Protein AF-A0A015MVX7-F1 (afdb_monomer)

Organism: Rhizophagus irregularis (strain DAOM 197198w) (NCBI:txid1432141)

Radius of gyration: 30.73 Å; Cα contacts (8 Å, |Δi|>4): 113; chains: 1; bounding box: 89×57×64 Å

Sequence (191 aa):
MIELTRIKQEKNKSVEEYTRRFRSILRIATRGQALHDMYQVNYYIQRLEFTLGYHVRRSNPTDLNDAINIARREEEAKNELIMKTMGVNIEQIRQEKNIEEILKEETNKKEENEIYKKMQKPVNEKNIDELSKALEQFRAEKIAMGEMLNEIKNQQRRNINTNTNTRNARIMRCYKCNEVGHIRPECSQLR

Secondary structure (DSSP, 8-state):
-GGGGT--PPTT--HHHHHHHHHHHHHHHTTTPPPPHHHHHHHHHHHS-HHHHHHHHHT--SSHHHHHHHHHHHHHHHHHHHHHHTT--HHHHHH---HHHHHHHHHH-----HHHHHHTS---HHHHHHHHHHHHHHHHHHHHHHHHHHHHHHHHHHHHHHHHHHHHTS--B-TTT--BS--GGG-GGG-

Mean predicted aligned error: 20.51 Å

Structure (mmCIF, N/CA/C/O backbone):
data_AF-A0A015MVX7-F1
#
_entry.id   AF-A0A015MVX7-F1
#
loop_
_atom_site.group_PDB
_atom_site.id
_atom_site.type_symbol
_atom_site.label_atom_id
_atom_site.label_alt_id
_atom_site.label_comp_id
_atom_site.label_asym_id
_atom_site.label_entity_id
_atom_site.label_seq_id
_atom_site.pdbx_PDB_ins_code
_atom_site.Cartn_x
_atom_site.Cartn_y
_atom_site.Cartn_z
_atom_site.occupancy
_atom_site.B_iso_or_equiv
_atom_site.auth_seq_id
_atom_site.auth_comp_id
_atom_site.auth_asym_id
_atom_site.auth_atom_id
_atom_site.pdbx_PDB_model_num
ATOM 1 N N . MET A 1 1 ? 16.351 9.810 -10.147 1.00 49.59 1 MET A N 1
ATOM 2 C CA . MET A 1 1 ? 16.359 8.396 -9.691 1.00 49.59 1 MET A CA 1
ATOM 3 C C . MET A 1 1 ? 16.326 8.238 -8.167 1.00 49.59 1 MET A C 1
ATOM 5 O O . MET A 1 1 ? 15.522 7.449 -7.694 1.00 49.59 1 MET A O 1
ATOM 9 N N . ILE A 1 2 ? 17.120 8.984 -7.379 1.00 52.06 2 ILE A N 1
ATOM 10 C CA . ILE A 1 2 ? 17.123 8.876 -5.898 1.00 52.06 2 ILE A CA 1
ATOM 11 C C . ILE A 1 2 ? 15.757 9.240 -5.267 1.00 52.06 2 ILE A C 1
ATOM 13 O O . ILE A 1 2 ? 15.341 8.611 -4.300 1.00 52.06 2 ILE A O 1
ATOM 17 N N . GLU A 1 3 ? 14.996 10.182 -5.829 1.00 53.94 3 GLU A N 1
ATOM 18 C CA . GLU A 1 3 ? 13.718 10.631 -5.240 1.00 53.94 3 GLU A CA 1
ATOM 19 C C . GLU A 1 3 ? 12.580 9.596 -5.269 1.00 53.94 3 GLU A C 1
ATOM 21 O O . GLU A 1 3 ? 11.769 9.556 -4.344 1.00 53.94 3 GLU A O 1
ATOM 26 N N . LEU A 1 4 ? 12.570 8.678 -6.246 1.00 58.22 4 LEU A N 1
ATOM 27 C CA . LEU A 1 4 ? 11.585 7.584 -6.331 1.00 58.22 4 LEU A CA 1
ATOM 28 C C . LEU A 1 4 ? 11.707 6.580 -5.175 1.00 58.22 4 LEU A C 1
ATOM 30 O O . LEU A 1 4 ? 10.804 5.784 -4.935 1.00 58.22 4 LEU A O 1
ATOM 34 N N . THR A 1 5 ? 12.819 6.621 -4.435 1.00 56.94 5 THR A N 1
ATOM 35 C CA . THR A 1 5 ? 13.047 5.741 -3.285 1.00 56.94 5 THR A CA 1
ATOM 36 C C . THR A 1 5 ? 12.551 6.312 -1.956 1.00 56.94 5 THR A C 1
ATOM 38 O O . THR A 1 5 ? 12.508 5.585 -0.966 1.00 56.94 5 THR A O 1
ATOM 41 N N . ARG A 1 6 ? 12.152 7.590 -1.904 1.00 64.94 6 ARG A N 1
ATOM 42 C CA . ARG A 1 6 ? 11.746 8.249 -0.650 1.00 64.94 6 ARG A CA 1
ATOM 43 C C . ARG A 1 6 ? 10.248 8.172 -0.370 1.00 64.94 6 ARG A C 1
ATOM 45 O O . ARG A 1 6 ? 9.863 8.137 0.796 1.00 64.94 6 ARG A O 1
ATOM 52 N N . ILE A 1 7 ? 9.406 8.105 -1.402 1.00 68.00 7 ILE A N 1
ATOM 53 C CA . ILE A 1 7 ? 7.960 7.946 -1.213 1.00 68.00 7 ILE A CA 1
ATOM 54 C C . ILE A 1 7 ? 7.647 6.476 -1.002 1.00 68.00 7 ILE A C 1
ATOM 56 O O . ILE A 1 7 ? 7.901 5.661 -1.879 1.00 68.00 7 ILE A O 1
ATOM 60 N N . LYS A 1 8 ? 7.049 6.165 0.143 1.00 78.75 8 LYS A N 1
ATOM 61 C CA . LYS A 1 8 ? 6.401 4.887 0.438 1.00 78.75 8 LYS A CA 1
ATOM 62 C C . LYS A 1 8 ? 4.927 5.142 0.738 1.00 78.75 8 LYS A C 1
ATOM 64 O O . LYS A 1 8 ? 4.595 6.203 1.271 1.00 78.75 8 LYS A O 1
ATOM 69 N N . GLN A 1 9 ? 4.060 4.188 0.429 1.00 76.81 9 GLN A N 1
ATOM 70 C CA . GLN A 1 9 ? 2.710 4.177 0.971 1.00 76.81 9 GLN A CA 1
ATOM 71 C C . GLN A 1 9 ? 2.826 4.034 2.494 1.00 76.81 9 GLN A C 1
ATOM 73 O O . GLN A 1 9 ? 3.410 3.081 3.013 1.00 76.81 9 GLN A O 1
ATOM 78 N N . GLU A 1 10 ? 2.350 5.042 3.218 1.00 73.31 10 GLU A N 1
ATOM 79 C CA . GLU A 1 10 ? 2.300 5.000 4.676 1.00 73.31 10 GLU A CA 1
ATOM 80 C C . GLU A 1 10 ? 1.193 4.045 5.131 1.00 73.31 10 GLU A C 1
ATOM 82 O O . GLU A 1 10 ? 0.217 3.806 4.416 1.00 73.31 10 GLU A O 1
ATOM 87 N N . LYS A 1 11 ? 1.339 3.499 6.342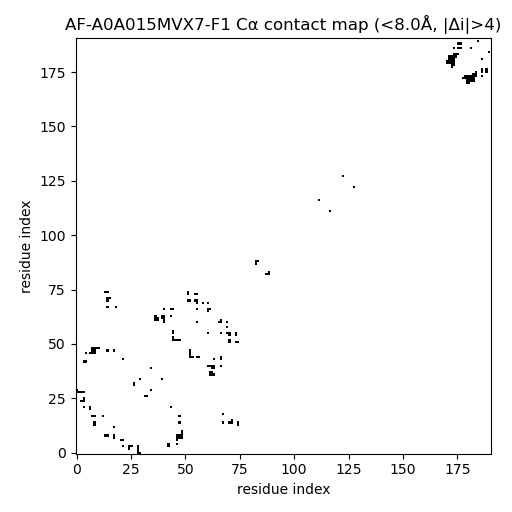 1.00 64.75 11 LYS A N 1
ATOM 88 C CA . LYS A 1 11 ? 0.331 2.619 6.937 1.00 64.75 11 LYS A CA 1
ATOM 89 C C . LYS A 1 11 ? -1.002 3.381 7.006 1.00 64.75 11 LYS A C 1
ATOM 91 O O . LYS A 1 11 ? -1.028 4.495 7.519 1.00 64.75 11 LYS A O 1
ATOM 96 N N . ASN A 1 12 ? -2.075 2.780 6.490 1.00 64.56 12 ASN A N 1
ATOM 97 C CA . ASN A 1 12 ? -3.437 3.338 6.422 1.00 64.56 12 ASN A CA 1
ATOM 98 C C . ASN A 1 12 ? -3.667 4.477 5.405 1.00 64.56 12 ASN A C 1
ATOM 100 O O . ASN A 1 12 ? -4.716 5.114 5.458 1.00 64.56 12 ASN A O 1
ATOM 104 N N . LYS A 1 13 ? -2.739 4.747 4.476 1.00 79.94 13 LYS A N 1
ATOM 105 C CA . LYS A 1 13 ? -2.998 5.667 3.352 1.00 79.94 13 LYS A CA 1
ATOM 106 C C . LYS A 1 13 ? 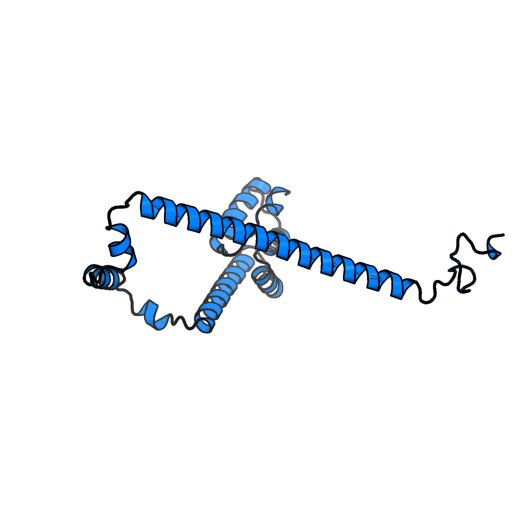-3.467 4.922 2.112 1.00 79.94 13 LYS A C 1
ATOM 108 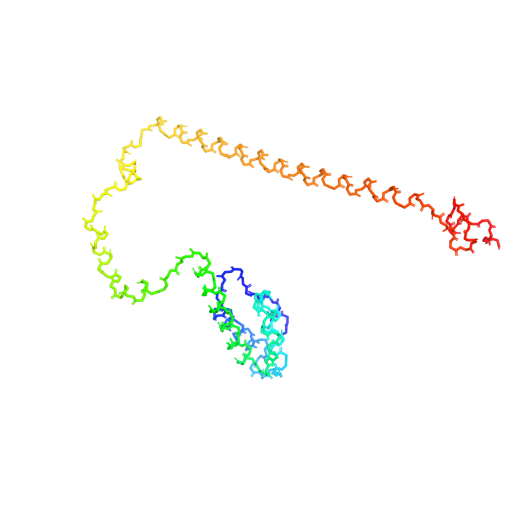O O . LYS A 1 13 ? -2.970 3.829 1.846 1.00 79.94 13 LYS A O 1
ATOM 113 N N . SER A 1 14 ? -4.379 5.532 1.352 1.00 86.50 14 SER A N 1
ATOM 114 C CA . SER A 1 14 ? -4.968 4.893 0.174 1.00 86.50 14 SER A CA 1
ATOM 115 C C . SER A 1 14 ? -3.958 4.716 -0.960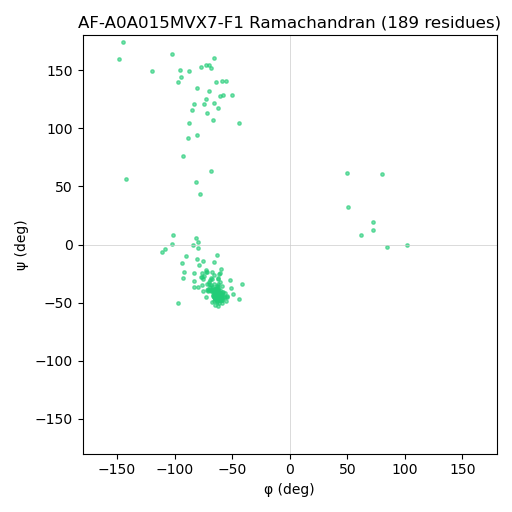 1.00 86.50 14 SER A C 1
ATOM 117 O O . SER A 1 14 ? -3.021 5.513 -1.127 1.00 86.50 14 SER A O 1
ATOM 119 N N . VAL A 1 15 ? -4.176 3.688 -1.779 1.00 88.81 15 VAL A N 1
ATOM 120 C CA . VAL A 1 15 ? -3.416 3.458 -3.014 1.00 88.81 15 VAL A CA 1
ATOM 121 C C . VAL A 1 15 ? -3.547 4.651 -3.957 1.00 88.81 15 VAL A C 1
ATOM 123 O O . VAL A 1 15 ? -2.577 5.027 -4.616 1.00 88.81 15 VAL A O 1
ATOM 126 N N . GLU A 1 16 ? -4.713 5.295 -4.002 1.00 89.12 16 GLU A N 1
ATOM 127 C CA . GLU A 1 16 ? -4.955 6.444 -4.874 1.00 89.12 16 GLU A CA 1
ATOM 128 C C . GLU A 1 16 ? -4.083 7.650 -4.501 1.00 89.12 16 GLU A C 1
ATOM 130 O O . GLU A 1 16 ? -3.432 8.252 -5.362 1.00 89.12 16 GLU A O 1
ATOM 135 N N . GLU A 1 17 ? -4.019 7.990 -3.213 1.00 87.50 17 GLU A N 1
ATOM 136 C CA . GLU A 1 17 ? -3.209 9.109 -2.743 1.00 87.50 17 GLU A CA 1
ATOM 137 C C . GLU A 1 17 ? -1.717 8.848 -2.998 1.00 87.50 17 GLU A C 1
ATOM 139 O O . GLU A 1 17 ? -0.997 9.724 -3.489 1.00 87.50 17 GLU A O 1
ATOM 144 N N . TYR A 1 18 ? -1.260 7.621 -2.732 1.00 90.44 18 TYR A N 1
ATOM 145 C CA . TYR A 1 18 ? 0.098 7.187 -3.049 1.00 90.44 18 TYR A CA 1
ATOM 146 C C . TYR A 1 18 ? 0.392 7.283 -4.557 1.00 90.44 18 TYR A C 1
ATOM 148 O O . TYR A 1 18 ? 1.411 7.856 -4.947 1.00 90.44 18 TYR A O 1
ATOM 156 N N . THR A 1 19 ? -0.524 6.813 -5.407 1.00 91.19 19 THR A N 1
ATOM 157 C CA . THR A 1 19 ? -0.394 6.839 -6.872 1.00 91.19 19 THR A CA 1
ATOM 158 C C . THR A 1 19 ? -0.224 8.258 -7.403 1.00 91.19 19 THR A C 1
ATOM 160 O O . THR A 1 19 ? 0.653 8.511 -8.235 1.00 91.19 19 THR A O 1
ATOM 163 N N . ARG A 1 20 ? -1.023 9.211 -6.905 1.00 89.94 20 ARG A N 1
ATOM 164 C CA . ARG A 1 20 ? -0.915 10.627 -7.295 1.00 89.94 20 ARG A CA 1
ATOM 165 C C . ARG A 1 20 ? 0.475 11.181 -6.986 1.00 89.94 20 ARG A C 1
ATOM 167 O O . ARG A 1 20 ? 1.099 11.804 -7.848 1.00 89.94 20 ARG A O 1
ATOM 174 N N . ARG A 1 21 ? 0.996 10.908 -5.785 1.00 88.50 21 ARG A N 1
ATOM 175 C CA . ARG A 1 21 ? 2.341 11.350 -5.387 1.00 88.50 21 ARG A CA 1
ATOM 176 C C . ARG A 1 21 ? 3.437 10.657 -6.196 1.00 88.50 21 ARG A C 1
ATOM 178 O O . ARG A 1 21 ? 4.382 11.318 -6.622 1.00 88.50 21 ARG A O 1
ATOM 185 N N . PHE A 1 22 ? 3.290 9.359 -6.458 1.00 89.81 22 PHE A N 1
ATOM 186 C CA . PHE A 1 22 ? 4.231 8.590 -7.270 1.00 89.81 22 PHE A CA 1
ATOM 187 C C . PHE A 1 22 ? 4.339 9.149 -8.692 1.00 89.81 22 PHE A C 1
ATOM 189 O O . PHE A 1 22 ? 5.447 9.412 -9.149 1.00 89.81 22 PHE A O 1
ATOM 196 N N . ARG A 1 23 ? 3.212 9.418 -9.369 1.00 89.50 23 ARG A N 1
ATOM 197 C CA . ARG A 1 23 ? 3.204 10.015 -10.719 1.00 89.50 23 ARG A CA 1
ATOM 198 C C . ARG A 1 23 ? 3.862 11.396 -10.752 1.00 89.50 23 ARG A C 1
ATOM 200 O O . ARG A 1 23 ? 4.596 11.696 -11.691 1.00 89.50 23 ARG A O 1
ATOM 207 N N . SER A 1 24 ? 3.630 12.215 -9.724 1.00 87.25 24 SER A N 1
ATOM 208 C CA . SER A 1 24 ? 4.266 13.531 -9.600 1.00 87.25 24 SER A CA 1
ATOM 209 C C . SER A 1 24 ? 5.792 13.413 -9.521 1.00 87.25 24 SER A C 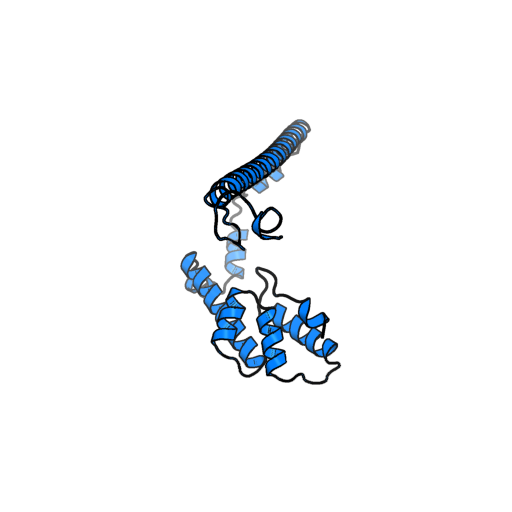1
ATOM 211 O O . SER A 1 24 ? 6.503 14.014 -10.327 1.00 87.25 24 SER A O 1
ATOM 213 N N . ILE A 1 25 ? 6.308 12.557 -8.631 1.00 85.19 25 ILE A N 1
ATOM 214 C CA . ILE A 1 25 ? 7.758 12.343 -8.514 1.00 85.19 25 ILE A CA 1
ATOM 215 C C . ILE A 1 25 ? 8.334 11.666 -9.746 1.00 85.19 25 ILE A C 1
ATOM 217 O O . ILE A 1 25 ? 9.421 12.040 -10.166 1.00 85.19 25 ILE A O 1
ATOM 221 N N . LEU A 1 26 ? 7.636 10.705 -10.344 1.00 84.94 26 LEU A N 1
ATOM 222 C CA . LEU A 1 26 ? 8.080 10.063 -11.575 1.00 84.94 26 LEU A CA 1
ATOM 223 C C . LEU A 1 26 ? 8.332 11.109 -12.662 1.00 84.94 26 LEU A C 1
ATOM 225 O O . LEU A 1 26 ? 9.421 11.146 -13.223 1.00 84.94 26 LEU A O 1
ATOM 229 N N . ARG A 1 27 ? 7.387 12.032 -12.868 1.00 85.00 27 ARG A N 1
ATOM 230 C CA . ARG A 1 27 ? 7.528 13.125 -13.836 1.00 85.00 27 ARG A CA 1
ATOM 231 C C . ARG A 1 27 ? 8.730 14.030 -13.540 1.00 85.00 27 ARG A C 1
ATOM 233 O O . ARG A 1 27 ? 9.445 14.406 -14.468 1.00 85.00 27 ARG A O 1
ATOM 240 N N . ILE A 1 28 ? 8.959 14.372 -12.270 1.00 82.38 28 ILE A N 1
ATOM 241 C CA . ILE A 1 28 ? 10.093 15.209 -11.838 1.00 82.38 28 ILE A CA 1
ATOM 242 C C . ILE A 1 28 ? 11.419 14.459 -12.037 1.00 82.38 28 ILE A C 1
ATOM 244 O O . ILE A 1 28 ? 12.353 14.971 -12.654 1.00 82.38 28 ILE A O 1
ATOM 248 N N . ALA A 1 29 ? 11.486 13.216 -11.561 1.00 78.62 29 ALA A N 1
ATOM 249 C CA . ALA A 1 29 ? 12.682 12.386 -11.550 1.00 78.62 29 ALA A CA 1
ATOM 250 C C . ALA A 1 29 ? 13.167 12.015 -12.953 1.00 78.62 29 ALA A C 1
ATOM 252 O O . ALA A 1 29 ? 14.362 11.758 -13.120 1.00 78.62 29 ALA A O 1
ATOM 253 N N . THR A 1 30 ? 12.263 11.975 -13.932 1.00 82.06 30 THR A N 1
ATOM 254 C CA . THR A 1 30 ? 12.582 11.664 -15.326 1.00 82.06 30 THR A CA 1
ATOM 255 C C . THR A 1 30 ? 12.644 12.891 -16.228 1.00 82.06 30 THR A C 1
ATOM 257 O O . THR A 1 30 ? 12.896 12.756 -17.423 1.00 82.06 30 THR A O 1
ATOM 260 N N . ARG A 1 31 ? 12.422 14.097 -15.681 1.00 79.62 31 ARG A N 1
ATOM 261 C CA . ARG A 1 31 ? 12.368 15.360 -16.441 1.00 79.62 31 ARG A CA 1
ATOM 262 C C . ARG A 1 31 ? 11.419 15.287 -17.650 1.00 79.62 31 ARG A C 1
ATOM 264 O O . ARG A 1 31 ? 11.663 15.915 -18.674 1.00 79.62 31 ARG A O 1
ATOM 271 N N . GLY A 1 32 ? 10.347 14.501 -17.535 1.00 72.31 32 GLY A N 1
ATOM 272 C CA . GLY A 1 32 ? 9.367 14.288 -18.602 1.00 72.31 32 GLY A CA 1
ATOM 273 C C . GLY A 1 32 ? 9.716 13.206 -19.632 1.00 72.31 32 GLY A C 1
ATOM 274 O O . GLY A 1 32 ? 8.883 12.931 -20.489 1.00 72.31 32 GLY A O 1
ATOM 275 N N . GLN A 1 33 ? 10.877 12.550 -19.548 1.00 78.06 33 GLN A N 1
ATOM 276 C CA . GLN A 1 33 ? 11.163 11.366 -20.365 1.00 78.06 33 GLN A CA 1
ATOM 277 C C . GLN A 1 33 ? 10.499 10.128 -19.747 1.00 78.06 33 GLN A C 1
ATOM 279 O O . GLN A 1 33 ? 10.549 9.925 -18.536 1.00 78.06 33 GLN A O 1
ATOM 284 N N . ALA A 1 34 ? 9.838 9.295 -20.547 1.00 74.94 34 ALA A N 1
ATOM 285 C CA . ALA A 1 34 ? 9.208 8.085 -20.025 1.00 74.94 34 ALA A CA 1
ATOM 286 C C . ALA A 1 34 ? 10.284 7.046 -19.662 1.00 74.94 34 ALA A C 1
ATOM 288 O O . ALA A 1 34 ? 11.123 6.699 -20.491 1.00 74.94 34 ALA A O 1
ATOM 289 N N . LEU A 1 35 ? 10.272 6.549 -18.420 1.00 84.38 35 LEU A N 1
ATOM 290 C CA . LEU A 1 35 ? 11.064 5.368 -18.054 1.00 84.38 35 LEU A CA 1
ATOM 291 C C . LEU A 1 35 ? 10.470 4.129 -18.725 1.00 84.38 35 LEU A C 1
ATOM 293 O O . LEU A 1 35 ? 9.271 4.074 -18.968 1.00 84.38 35 LEU A O 1
ATOM 297 N N . HIS A 1 36 ? 11.283 3.102 -18.957 1.00 88.88 36 HIS A N 1
ATOM 298 C CA . HIS A 1 36 ? 10.766 1.818 -19.430 1.00 88.88 36 HIS A CA 1
ATOM 299 C C . HIS A 1 36 ? 9.749 1.237 -18.430 1.00 88.88 36 HIS A C 1
ATOM 301 O O . HIS A 1 36 ? 9.975 1.304 -17.216 1.00 88.88 36 HIS A O 1
ATOM 307 N N . ASP A 1 37 ? 8.667 0.634 -18.927 1.00 89.19 37 ASP A N 1
ATOM 308 C CA . ASP A 1 37 ? 7.527 0.172 -18.118 1.00 89.19 37 ASP A CA 1
ATOM 309 C C . ASP A 1 37 ? 7.952 -0.754 -16.979 1.00 89.19 37 ASP A C 1
ATOM 311 O O . ASP A 1 37 ? 7.589 -0.535 -15.824 1.00 89.19 37 ASP A O 1
ATOM 315 N N . MET A 1 38 ? 8.849 -1.699 -17.273 1.00 88.94 38 MET A N 1
ATOM 316 C CA . MET A 1 38 ? 9.466 -2.577 -16.272 1.00 88.94 38 MET A CA 1
ATOM 317 C C . MET A 1 38 ? 10.034 -1.815 -15.058 1.00 88.94 38 MET A C 1
ATOM 319 O O . MET A 1 38 ? 9.879 -2.255 -13.917 1.00 88.94 38 MET A O 1
ATOM 323 N N . TYR A 1 39 ? 10.706 -0.677 -15.268 1.00 89.88 39 TYR A N 1
ATOM 324 C CA . TYR A 1 39 ? 11.258 0.109 -14.162 1.00 89.88 39 TYR A CA 1
ATOM 325 C C . TYR A 1 39 ? 10.169 0.88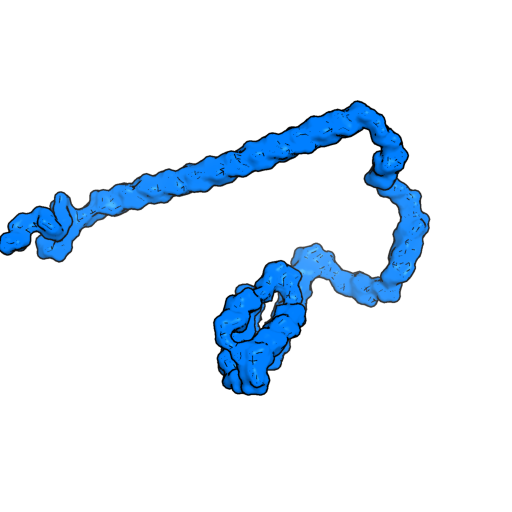4 -13.426 1.00 89.88 39 TYR A C 1
ATOM 327 O O . TYR A 1 39 ? 10.197 0.934 -12.197 1.00 89.88 39 TYR A O 1
ATOM 335 N N . GLN A 1 40 ? 9.194 1.447 -14.145 1.00 90.31 40 GLN A N 1
ATOM 336 C CA . GLN A 1 40 ? 8.066 2.149 -13.528 1.00 90.31 40 GLN A CA 1
ATOM 337 C C . GLN A 1 40 ? 7.280 1.222 -12.592 1.00 90.31 40 GLN A C 1
ATOM 339 O O . GLN A 1 40 ? 7.044 1.569 -11.433 1.00 90.31 40 GLN A O 1
ATOM 344 N N . VAL A 1 41 ? 6.960 0.017 -13.072 1.00 92.56 41 VAL A N 1
ATOM 345 C CA . VAL A 1 41 ? 6.283 -1.041 -12.316 1.00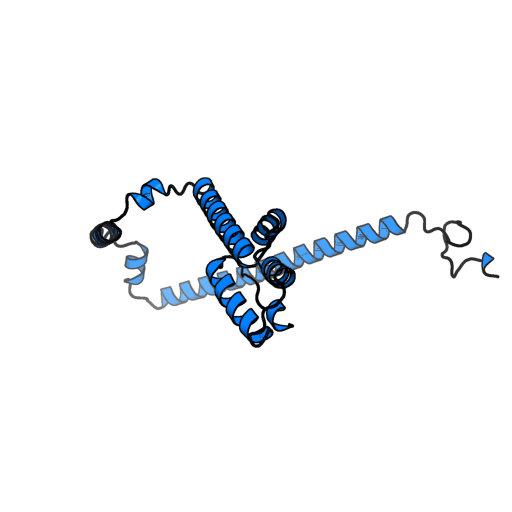 92.56 41 VAL A CA 1
ATOM 346 C C . VAL A 1 41 ? 7.093 -1.430 -11.084 1.00 92.56 41 VAL A C 1
ATOM 348 O O . VAL A 1 41 ? 6.572 -1.428 -9.969 1.00 92.56 41 VAL A O 1
ATOM 351 N N . ASN A 1 42 ? 8.388 -1.711 -11.248 1.00 90.88 42 ASN A N 1
ATOM 352 C CA . ASN A 1 42 ? 9.232 -2.124 -10.129 1.00 90.88 42 ASN A CA 1
ATOM 353 C C . ASN A 1 42 ? 9.330 -1.056 -9.035 1.00 90.88 42 ASN A C 1
ATOM 355 O O . ASN A 1 42 ? 9.208 -1.390 -7.853 1.00 90.88 42 ASN A O 1
ATOM 359 N N . TYR A 1 43 ? 9.509 0.215 -9.406 1.00 90.62 43 TYR A N 1
ATOM 360 C CA . TYR A 1 43 ? 9.564 1.309 -8.435 1.00 90.62 43 TYR A CA 1
ATOM 361 C C . TYR A 1 43 ? 8.233 1.518 -7.717 1.00 90.62 43 TYR A C 1
ATOM 363 O O . TYR A 1 43 ? 8.237 1.746 -6.506 1.00 90.62 43 TYR A O 1
ATOM 371 N N . TYR A 1 44 ? 7.114 1.406 -8.434 1.00 92.31 44 TYR A N 1
ATOM 372 C CA . TYR A 1 44 ? 5.779 1.507 -7.850 1.00 92.31 44 TYR A CA 1
ATOM 373 C C . TYR A 1 44 ? 5.543 0.393 -6.820 1.00 92.31 44 TYR A C 1
ATOM 375 O O . TYR A 1 44 ? 5.265 0.659 -5.652 1.00 92.31 44 TYR A O 1
ATOM 383 N N . ILE A 1 45 ? 5.769 -0.867 -7.205 1.00 92.06 45 ILE A N 1
ATOM 384 C CA . ILE A 1 45 ? 5.554 -2.023 -6.323 1.00 92.06 45 ILE A CA 1
ATOM 385 C C . ILE A 1 45 ? 6.480 -1.987 -5.100 1.00 92.06 45 ILE A C 1
ATOM 387 O O . ILE A 1 45 ? 6.056 -2.324 -3.999 1.00 92.06 45 ILE A O 1
ATOM 391 N N . GLN A 1 46 ? 7.747 -1.584 -5.258 1.00 87.88 46 GLN A N 1
ATOM 392 C CA . GLN A 1 46 ? 8.712 -1.530 -4.147 1.00 87.88 46 GLN A CA 1
ATOM 393 C C . GLN A 1 46 ? 8.271 -0.587 -3.017 1.00 87.88 46 GLN A C 1
ATOM 395 O O . GLN A 1 46 ? 8.725 -0.715 -1.879 1.00 87.88 46 GLN A O 1
ATOM 400 N N . ARG A 1 47 ? 7.436 0.397 -3.344 1.00 87.38 47 ARG A N 1
ATOM 401 C CA . ARG A 1 47 ? 7.041 1.475 -2.444 1.00 87.38 47 ARG A CA 1
ATOM 402 C C . ARG A 1 47 ? 5.582 1.404 -2.015 1.00 87.38 47 ARG A C 1
ATOM 404 O O . ARG A 1 47 ? 5.197 2.177 -1.139 1.00 87.38 47 ARG A O 1
ATOM 411 N N . LEU A 1 48 ? 4.815 0.481 -2.580 1.00 90.06 48 LEU A N 1
ATOM 412 C CA . LEU A 1 48 ? 3.484 0.127 -2.112 1.00 90.06 48 LEU A CA 1
ATOM 413 C C . LEU A 1 48 ? 3.559 -0.518 -0.716 1.00 90.06 48 LEU A C 1
ATOM 415 O O . LEU A 1 48 ? 4.615 -0.992 -0.286 1.00 90.06 48 LEU A O 1
ATOM 419 N N . GLU A 1 49 ? 2.440 -0.534 0.005 1.00 88.88 49 GLU A N 1
ATOM 420 C CA . GLU A 1 49 ? 2.326 -1.290 1.252 1.00 88.88 49 GLU A CA 1
ATOM 421 C C . GLU A 1 49 ? 2.689 -2.761 1.003 1.00 88.88 49 GLU A C 1
ATOM 423 O O . GLU A 1 49 ? 2.372 -3.310 -0.047 1.00 88.88 49 GLU A O 1
ATOM 428 N N . PHE A 1 50 ? 3.396 -3.388 1.946 1.00 85.69 50 PHE A N 1
ATOM 429 C CA . PHE A 1 50 ? 4.042 -4.686 1.730 1.00 85.69 50 PHE A CA 1
ATOM 430 C C . PHE A 1 50 ? 3.074 -5.771 1.239 1.00 85.69 50 PHE A C 1
ATOM 432 O O . PHE A 1 50 ? 3.388 -6.489 0.289 1.00 85.69 50 PHE A O 1
ATOM 439 N N . THR A 1 51 ? 1.895 -5.861 1.855 1.00 87.12 51 THR A N 1
ATOM 440 C CA . THR A 1 51 ? 0.869 -6.848 1.504 1.00 87.12 51 THR A CA 1
ATOM 441 C C . THR A 1 51 ? 0.347 -6.589 0.094 1.00 87.12 51 THR A C 1
ATOM 443 O O . THR A 1 51 ? 0.413 -7.472 -0.759 1.00 87.12 51 THR A O 1
ATOM 446 N N . LEU A 1 52 ? -0.072 -5.354 -0.196 1.00 90.56 52 LEU A N 1
ATOM 447 C CA . LEU A 1 52 ? -0.517 -4.967 -1.538 1.00 90.56 52 LEU A CA 1
ATOM 448 C C . LEU A 1 52 ? 0.580 -5.180 -2.594 1.00 90.56 52 LEU A C 1
ATOM 450 O O . LEU A 1 52 ? 0.317 -5.718 -3.664 1.00 90.56 52 LEU A O 1
ATOM 454 N N . GLY A 1 53 ? 1.827 -4.819 -2.292 1.00 90.38 53 GLY A N 1
ATOM 455 C CA . GLY A 1 53 ? 2.965 -4.973 -3.198 1.00 90.38 53 GLY A CA 1
ATOM 456 C C . GLY A 1 53 ? 3.255 -6.435 -3.537 1.00 90.38 53 GLY A C 1
ATOM 457 O O . GLY A 1 53 ? 3.603 -6.742 -4.679 1.00 90.38 53 GLY A O 1
ATOM 458 N N . TYR A 1 54 ? 3.070 -7.349 -2.580 1.00 92.19 54 TYR A N 1
ATOM 459 C CA . TYR A 1 54 ? 3.152 -8.788 -2.829 1.00 92.19 54 TYR A CA 1
ATOM 460 C C . TYR A 1 54 ? 2.068 -9.256 -3.813 1.00 92.19 54 TYR A C 1
ATOM 462 O O . TYR A 1 54 ? 2.398 -9.908 -4.807 1.00 92.19 54 TYR A O 1
ATOM 470 N N . HIS A 1 55 ? 0.802 -8.884 -3.589 1.00 90.75 55 HIS A N 1
ATOM 471 C CA . HIS A 1 55 ? -0.317 -9.274 -4.460 1.00 90.75 55 HIS A CA 1
ATOM 472 C C . HIS A 1 55 ? -0.184 -8.707 -5.877 1.00 90.75 55 HIS A C 1
ATOM 474 O O . HIS A 1 55 ? -0.354 -9.429 -6.864 1.00 90.75 55 HIS A O 1
ATOM 480 N N . VAL A 1 56 ? 0.221 -7.441 -5.987 1.00 93.50 56 VAL A N 1
ATOM 481 C CA . VAL A 1 56 ? 0.477 -6.796 -7.277 1.00 93.50 56 VAL A CA 1
ATOM 482 C C . VAL A 1 56 ? 1.621 -7.494 -8.005 1.00 93.50 56 VAL A C 1
ATOM 484 O O . VAL A 1 56 ? 1.460 -7.857 -9.163 1.00 93.50 56 VAL A O 1
ATOM 487 N N . ARG A 1 57 ? 2.752 -7.769 -7.338 1.00 93.31 57 ARG A N 1
ATOM 488 C CA . ARG A 1 57 ? 3.882 -8.471 -7.971 1.00 93.31 57 ARG A CA 1
ATOM 489 C C . ARG A 1 57 ? 3.500 -9.866 -8.450 1.00 93.31 57 ARG A C 1
ATOM 491 O O . ARG A 1 57 ? 3.893 -10.249 -9.542 1.00 93.31 57 ARG A O 1
ATOM 498 N N . ARG A 1 58 ? 2.727 -10.610 -7.656 1.00 92.75 58 ARG A N 1
ATOM 499 C CA . ARG A 1 58 ? 2.254 -11.956 -8.011 1.00 92.75 58 ARG A CA 1
ATOM 500 C C . ARG A 1 58 ? 1.352 -11.957 -9.250 1.00 92.75 58 ARG A C 1
ATOM 502 O O . ARG A 1 58 ? 1.330 -12.948 -9.972 1.00 92.75 58 ARG A O 1
ATOM 509 N N . SER A 1 59 ? 0.639 -10.860 -9.489 1.00 92.94 59 SER A N 1
ATOM 510 C CA . SER A 1 59 ? -0.248 -10.690 -10.644 1.00 92.94 59 SER A CA 1
ATOM 511 C C . SER A 1 59 ? 0.494 -10.325 -11.936 1.00 92.94 59 SER A C 1
ATOM 513 O O . SER A 1 59 ? -0.144 -10.239 -12.977 1.00 92.94 59 SER A O 1
ATOM 515 N N . ASN A 1 60 ? 1.822 -10.148 -11.881 1.00 92.94 60 ASN A N 1
ATOM 516 C CA . ASN A 1 60 ? 2.700 -9.875 -13.025 1.00 92.94 60 ASN A CA 1
ATOM 517 C C . ASN A 1 60 ? 2.211 -8.736 -13.944 1.00 92.94 60 ASN A C 1
ATOM 519 O O . ASN A 1 60 ? 1.974 -8.975 -15.129 1.00 92.94 60 ASN A O 1
ATOM 523 N N . PRO A 1 61 ? 2.082 -7.500 -13.428 1.00 95.19 61 PRO A N 1
ATOM 524 C CA . PRO A 1 61 ? 1.633 -6.375 -14.230 1.00 95.19 61 PRO A CA 1
ATOM 525 C C . PRO A 1 61 ? 2.612 -6.033 -15.350 1.00 95.19 61 PRO A C 1
ATOM 527 O O . PRO A 1 61 ? 3.829 -6.015 -15.140 1.00 95.19 61 PRO A O 1
ATOM 530 N N . THR A 1 62 ? 2.072 -5.708 -16.523 1.00 92.88 62 THR A N 1
ATOM 531 C CA . THR A 1 62 ? 2.869 -5.378 -17.716 1.00 92.88 62 THR A CA 1
ATOM 532 C C . THR A 1 62 ? 3.328 -3.925 -17.740 1.00 92.88 62 THR A C 1
ATOM 534 O O . THR A 1 62 ? 4.411 -3.627 -18.241 1.00 92.88 62 THR A O 1
ATOM 537 N N . ASP A 1 63 ? 2.532 -3.022 -17.168 1.00 94.38 63 ASP A N 1
ATOM 538 C CA . ASP A 1 63 ? 2.803 -1.589 -17.130 1.00 94.38 63 ASP A CA 1
ATOM 539 C C . ASP A 1 63 ? 2.330 -0.939 -15.818 1.00 94.38 63 ASP A C 1
ATOM 541 O O . ASP A 1 63 ? 1.728 -1.571 -14.943 1.00 94.38 63 ASP A O 1
ATOM 545 N N . LEU A 1 64 ? 2.651 0.348 -15.651 1.00 92.19 64 LEU A N 1
ATOM 546 C CA . LEU A 1 64 ? 2.332 1.088 -14.432 1.00 92.19 64 LEU A CA 1
ATOM 547 C C . LEU A 1 64 ? 0.818 1.186 -14.179 1.00 92.19 64 LEU A C 1
ATOM 549 O O . LEU A 1 64 ? 0.394 1.134 -13.026 1.00 92.19 64 LEU A O 1
ATOM 553 N N . ASN A 1 65 ? 0.001 1.350 -15.220 1.00 94.81 65 ASN A N 1
ATOM 554 C CA . ASN A 1 65 ? -1.447 1.469 -15.058 1.00 94.81 65 ASN A CA 1
ATOM 555 C C . ASN A 1 65 ? -2.066 0.133 -14.656 1.00 94.81 65 ASN A C 1
ATOM 557 O O . ASN A 1 65 ? -2.948 0.114 -13.798 1.00 94.81 65 ASN A O 1
ATOM 561 N N . ASP A 1 66 ? -1.572 -0.970 -15.210 1.00 96.00 66 ASP A N 1
ATOM 562 C CA . ASP A 1 66 ? -1.979 -2.308 -14.801 1.00 96.00 66 ASP A CA 1
ATOM 563 C C . ASP A 1 66 ? -1.633 -2.566 -13.323 1.00 96.00 66 ASP A C 1
ATOM 565 O O . ASP A 1 66 ? -2.499 -2.924 -12.520 1.00 96.00 66 ASP A O 1
ATOM 569 N N . ALA A 1 67 ? -0.407 -2.224 -12.907 1.00 95.06 67 ALA A N 1
ATOM 570 C CA . ALA A 1 67 ? 0.009 -2.309 -11.506 1.00 95.06 67 ALA A CA 1
ATOM 571 C C . ALA A 1 67 ? -0.876 -1.462 -10.565 1.00 95.06 67 ALA A C 1
ATOM 573 O O . ALA A 1 67 ? -1.225 -1.916 -9.473 1.00 95.06 67 ALA A O 1
ATOM 574 N N . ILE A 1 68 ? -1.270 -0.250 -10.980 1.00 94.44 68 ILE A N 1
ATOM 575 C CA . ILE A 1 68 ? -2.188 0.622 -10.224 1.00 94.44 68 ILE A CA 1
ATOM 576 C C . ILE A 1 68 ? -3.585 -0.004 -10.126 1.00 94.44 68 ILE A C 1
ATOM 578 O O . ILE A 1 68 ? -4.180 -0.018 -9.047 1.00 94.44 68 ILE A O 1
ATOM 582 N N . ASN A 1 69 ? -4.114 -0.538 -11.228 1.00 95.69 69 ASN A N 1
ATOM 583 C CA . ASN A 1 69 ? -5.441 -1.149 -11.265 1.00 95.69 69 ASN A CA 1
ATOM 584 C C . ASN A 1 69 ? -5.522 -2.395 -10.380 1.00 95.69 69 ASN A C 1
ATOM 586 O O . ASN A 1 69 ? -6.508 -2.575 -9.665 1.00 95.69 69 ASN A O 1
ATOM 590 N N . ILE A 1 70 ? -4.489 -3.240 -10.399 1.00 94.56 70 ILE A N 1
ATOM 591 C CA . ILE A 1 70 ? -4.385 -4.389 -9.496 1.00 94.56 70 ILE A CA 1
ATOM 592 C C . ILE A 1 70 ? -4.296 -3.904 -8.046 1.00 94.56 70 ILE A C 1
ATOM 594 O O . ILE A 1 70 ? -5.081 -4.352 -7.218 1.00 94.56 70 ILE A O 1
ATOM 598 N N . ALA A 1 71 ? -3.425 -2.935 -7.745 1.00 93.44 71 ALA A N 1
ATOM 599 C CA . ALA A 1 71 ? -3.267 -2.405 -6.389 1.00 93.44 71 ALA A CA 1
ATOM 600 C C . ALA A 1 71 ? -4.584 -1.866 -5.808 1.00 93.44 71 ALA A C 1
ATOM 602 O O . ALA A 1 71 ? -4.886 -2.115 -4.643 1.00 93.44 71 ALA A O 1
ATOM 603 N N . ARG A 1 72 ? -5.378 -1.157 -6.621 1.00 94.19 72 ARG A N 1
ATOM 604 C CA . ARG A 1 72 ? -6.686 -0.631 -6.212 1.00 94.19 72 ARG A CA 1
ATOM 605 C C . ARG A 1 72 ? -7.687 -1.747 -5.913 1.00 94.19 72 ARG A C 1
ATOM 607 O O . ARG A 1 72 ? -8.323 -1.711 -4.867 1.00 94.19 72 ARG A O 1
ATOM 614 N N . ARG A 1 73 ? -7.794 -2.750 -6.790 1.00 92.06 73 ARG A N 1
ATOM 615 C CA . ARG A 1 73 ? -8.689 -3.901 -6.571 1.00 92.06 73 ARG A CA 1
ATOM 616 C C . ARG A 1 73 ? -8.322 -4.678 -5.308 1.00 92.06 73 ARG A C 1
ATOM 618 O O . ARG A 1 73 ? -9.203 -5.060 -4.549 1.00 92.06 73 ARG A O 1
ATOM 625 N N . GLU A 1 74 ? -7.030 -4.879 -5.066 1.00 91.50 74 GLU A N 1
ATOM 626 C CA . GLU A 1 74 ? -6.534 -5.553 -3.860 1.00 91.50 74 GLU A CA 1
ATOM 627 C C . GLU A 1 74 ? -6.790 -4.725 -2.589 1.00 91.50 74 GLU A C 1
ATOM 629 O O . GLU A 1 74 ? -7.130 -5.278 -1.544 1.00 91.50 74 GLU A O 1
ATOM 634 N N . GLU A 1 75 ? -6.679 -3.393 -2.657 1.00 90.62 75 GLU A N 1
ATOM 635 C CA . GLU A 1 75 ? -7.054 -2.508 -1.547 1.00 90.62 75 GLU A CA 1
ATOM 636 C C . GLU A 1 75 ? -8.557 -2.582 -1.242 1.00 90.62 75 GLU A C 1
ATOM 638 O O . GLU A 1 75 ? -8.933 -2.721 -0.077 1.00 90.62 75 GLU A O 1
ATOM 643 N N . GLU A 1 76 ? -9.407 -2.550 -2.269 1.00 87.75 76 GLU A N 1
ATOM 644 C CA . GLU A 1 76 ? -10.861 -2.705 -2.140 1.00 87.75 76 GLU A CA 1
ATOM 645 C C . GLU A 1 76 ? -11.232 -4.068 -1.540 1.00 87.75 76 GLU A C 1
ATOM 647 O O . GLU A 1 76 ? -11.974 -4.117 -0.559 1.00 87.75 76 GLU A O 1
ATOM 652 N N . ALA A 1 77 ? -10.656 -5.161 -2.050 1.00 86.75 77 ALA A N 1
ATOM 653 C CA . ALA A 1 77 ? -10.890 -6.512 -1.543 1.00 86.75 77 ALA A CA 1
ATOM 654 C C . ALA A 1 77 ? -10.429 -6.671 -0.086 1.00 86.75 77 ALA A C 1
ATOM 656 O O . ALA A 1 77 ? -11.128 -7.270 0.735 1.00 86.75 77 ALA A O 1
ATOM 657 N N . LYS A 1 78 ? -9.274 -6.092 0.272 1.00 85.69 78 LYS A N 1
ATOM 658 C CA . LYS A 1 78 ? -8.791 -6.067 1.658 1.00 85.69 78 LYS A CA 1
ATOM 659 C C . LYS A 1 78 ? -9.750 -5.298 2.563 1.00 85.69 78 LYS A C 1
ATOM 661 O O . LYS A 1 78 ? -10.052 -5.765 3.659 1.00 85.69 78 LYS A O 1
ATOM 666 N N . ASN A 1 79 ? -10.235 -4.140 2.121 1.00 82.81 79 ASN A N 1
ATOM 667 C CA . ASN A 1 79 ? -11.189 -3.343 2.887 1.00 82.81 79 ASN A CA 1
ATOM 668 C C . ASN A 1 79 ? -12.518 -4.090 3.065 1.00 82.81 79 ASN A C 1
ATOM 670 O O . ASN A 1 79 ? -13.037 -4.135 4.176 1.00 82.81 79 ASN A O 1
ATOM 674 N N . GLU A 1 80 ? -13.038 -4.735 2.019 1.00 85.19 80 GLU A N 1
ATOM 675 C CA . GLU A 1 80 ? -14.249 -5.560 2.095 1.00 85.19 80 GLU A CA 1
ATOM 676 C C . GLU A 1 80 ? -14.085 -6.732 3.072 1.00 85.19 80 GLU A C 1
ATOM 678 O O . GLU A 1 80 ? -14.968 -6.988 3.893 1.00 85.19 80 GLU A O 1
ATOM 683 N N . LEU A 1 81 ? -12.938 -7.417 3.032 1.00 83.81 81 LEU A N 1
ATOM 684 C CA . LEU A 1 81 ? -12.621 -8.493 3.968 1.00 83.81 81 LEU A CA 1
ATOM 685 C C . LEU A 1 81 ? -12.602 -7.988 5.415 1.00 83.81 81 LEU A C 1
ATOM 687 O O . LEU A 1 81 ? -13.156 -8.645 6.296 1.00 83.81 81 LEU A O 1
ATOM 691 N N . ILE A 1 82 ? -11.990 -6.826 5.662 1.00 80.38 82 ILE A N 1
ATOM 692 C CA . ILE A 1 82 ? -11.966 -6.193 6.986 1.00 80.38 82 ILE A CA 1
ATOM 693 C C . ILE A 1 82 ? -13.393 -5.876 7.443 1.00 80.38 82 ILE A C 1
ATOM 695 O O . ILE A 1 82 ? -13.753 -6.251 8.554 1.00 80.38 82 ILE A O 1
ATOM 699 N N . MET A 1 83 ? -14.228 -5.277 6.586 1.00 78.25 83 MET A N 1
ATOM 700 C CA . MET A 1 83 ? -15.630 -4.978 6.908 1.00 78.25 83 MET A CA 1
ATOM 701 C C . MET A 1 83 ? -16.415 -6.244 7.272 1.00 78.25 83 MET A C 1
ATOM 703 O O . MET A 1 83 ? -17.055 -6.285 8.321 1.00 78.25 83 MET A O 1
ATOM 707 N N . LYS A 1 84 ? -16.299 -7.309 6.465 1.00 81.62 84 LYS A N 1
ATOM 708 C CA . LYS A 1 84 ? -16.939 -8.609 6.731 1.00 81.62 84 LYS A CA 1
ATOM 709 C C . LYS A 1 84 ? -16.459 -9.232 8.041 1.00 81.62 84 LYS A C 1
ATOM 711 O O . LYS A 1 84 ? -17.269 -9.716 8.823 1.00 81.62 84 LYS A O 1
ATOM 716 N N . THR A 1 85 ? -15.153 -9.192 8.296 1.00 77.19 85 THR A N 1
ATOM 717 C CA . THR A 1 85 ? -14.550 -9.754 9.517 1.00 77.19 85 THR A CA 1
ATOM 718 C C . THR A 1 85 ? -14.951 -8.962 10.762 1.00 77.19 85 THR A C 1
ATOM 720 O O . THR A 1 85 ? -15.140 -9.543 11.826 1.00 77.19 85 THR A O 1
ATOM 723 N N . MET A 1 86 ? -15.110 -7.642 10.638 1.00 74.62 86 MET A N 1
ATOM 724 C CA . MET A 1 86 ? -15.542 -6.756 11.723 1.00 74.62 86 MET A CA 1
ATOM 725 C C . MET A 1 86 ? -17.071 -6.697 11.892 1.00 74.62 86 MET A C 1
ATOM 727 O O . MET A 1 86 ? -17.545 -5.988 12.775 1.00 74.62 86 MET A O 1
ATOM 731 N N . GLY A 1 87 ? -17.847 -7.422 11.075 1.00 64.50 87 GLY A N 1
ATOM 732 C CA . GLY A 1 87 ? -19.313 -7.441 11.148 1.00 64.50 87 GLY A CA 1
ATOM 733 C C . GLY A 1 87 ? -19.996 -6.156 10.659 1.00 64.50 87 GLY A C 1
ATOM 734 O O . GLY A 1 87 ? -21.152 -5.920 10.996 1.00 64.50 87 GLY A O 1
ATOM 735 N N . VAL A 1 88 ? -19.307 -5.319 9.875 1.00 59.50 88 VAL A N 1
ATOM 736 C CA . VAL A 1 88 ? -19.859 -4.079 9.303 1.00 59.50 88 VAL A CA 1
ATOM 737 C C . VAL A 1 88 ? -20.533 -4.403 7.961 1.00 59.50 88 VAL A C 1
ATOM 739 O O . VAL A 1 88 ? -19.859 -4.639 6.957 1.00 59.50 88 VAL A O 1
ATOM 742 N N . ASN A 1 89 ? -21.869 -4.443 7.932 1.00 55.06 89 ASN A N 1
ATOM 743 C CA . ASN A 1 89 ? -22.661 -4.754 6.735 1.00 55.06 89 ASN A CA 1
ATOM 744 C C . ASN A 1 89 ? -22.898 -3.512 5.856 1.00 55.06 89 ASN A C 1
ATOM 746 O O . ASN A 1 89 ? -23.619 -2.591 6.230 1.00 55.06 89 ASN A O 1
ATOM 750 N N . ILE A 1 90 ? -22.355 -3.513 4.634 1.00 51.88 90 ILE A N 1
ATOM 751 C CA . ILE A 1 90 ? -22.543 -2.428 3.647 1.00 51.88 90 ILE A CA 1
ATOM 752 C C . ILE A 1 90 ? -23.996 -2.336 3.146 1.00 51.88 90 ILE A C 1
ATOM 754 O O . ILE A 1 90 ? -24.418 -1.271 2.705 1.00 51.88 90 ILE A O 1
ATOM 758 N N . GLU A 1 91 ? -24.782 -3.412 3.218 1.00 49.91 91 GLU A N 1
ATOM 759 C CA . GLU A 1 91 ? -26.203 -3.392 2.834 1.00 49.91 91 GLU A CA 1
ATOM 760 C C . GLU A 1 91 ? -27.036 -2.433 3.698 1.00 49.91 91 GLU A C 1
ATOM 762 O O . GLU A 1 91 ? -27.946 -1.796 3.176 1.00 49.91 91 GLU A O 1
ATOM 767 N N . GLN A 1 92 ? -26.650 -2.224 4.963 1.00 49.66 92 GLN A N 1
ATOM 768 C CA . GLN A 1 92 ? -27.230 -1.181 5.816 1.00 49.66 92 GLN A CA 1
ATOM 769 C C . GLN A 1 92 ? -26.747 0.215 5.381 1.00 49.66 92 GLN A C 1
ATOM 771 O O . GLN A 1 92 ? -27.555 1.106 5.143 1.00 49.66 92 GLN A O 1
ATOM 776 N N . ILE A 1 93 ? -25.446 0.376 5.116 1.00 47.41 93 ILE A N 1
ATOM 777 C CA . ILE A 1 93 ? -24.851 1.667 4.714 1.00 47.41 93 ILE A CA 1
ATOM 778 C C . ILE A 1 93 ? -25.357 2.147 3.336 1.00 47.41 93 ILE A C 1
ATOM 780 O O . ILE A 1 93 ? -25.503 3.344 3.101 1.00 47.41 93 ILE A O 1
ATOM 784 N N . ARG A 1 94 ? -25.634 1.238 2.387 1.00 46.88 94 ARG A N 1
ATOM 785 C CA . ARG A 1 94 ? -26.181 1.590 1.059 1.00 46.88 94 ARG A CA 1
ATOM 786 C C . ARG A 1 94 ? -27.674 1.918 1.088 1.00 46.88 94 ARG A C 1
ATOM 788 O O . ARG A 1 94 ? -28.112 2.677 0.222 1.00 46.88 94 ARG A O 1
ATOM 795 N N . GLN A 1 95 ? -28.433 1.352 2.028 1.00 47.88 95 GLN A N 1
ATOM 796 C CA . GLN A 1 95 ? -29.834 1.721 2.255 1.00 47.88 95 GLN A CA 1
ATOM 797 C C . GLN A 1 95 ? -29.949 3.060 3.000 1.00 47.88 95 GLN A C 1
ATOM 799 O O . GLN A 1 95 ? -30.892 3.808 2.764 1.00 47.88 95 GLN A O 1
ATOM 804 N N . GLU A 1 96 ? -28.927 3.454 3.760 1.00 45.12 96 GLU A N 1
ATOM 805 C CA . GLU A 1 96 ? -28.803 4.778 4.378 1.00 45.12 96 GLU A CA 1
ATOM 806 C C . GLU A 1 96 ? -28.271 5.847 3.399 1.00 45.12 96 GLU A C 1
ATOM 808 O O . GLU A 1 96 ? -27.346 6.607 3.683 1.00 45.12 96 GLU A O 1
ATOM 813 N N . LYS A 1 97 ? -28.916 6.005 2.236 1.00 46.31 97 LYS A N 1
ATOM 814 C CA . LYS A 1 97 ? -28.846 7.271 1.475 1.00 46.31 97 LYS A CA 1
ATOM 815 C C . LYS A 1 97 ? -29.755 8.344 2.083 1.00 46.31 97 LYS A C 1
ATOM 817 O O . LYS A 1 97 ? -30.423 9.080 1.365 1.00 46.31 97 LYS A O 1
ATOM 822 N N . ASN A 1 98 ? -29.741 8.463 3.405 1.00 49.94 98 ASN A N 1
ATOM 823 C CA . ASN A 1 98 ? -30.314 9.605 4.097 1.00 49.94 98 ASN A CA 1
ATOM 824 C C . ASN A 1 98 ? -29.441 9.978 5.301 1.00 49.94 98 ASN A C 1
ATOM 826 O O . ASN A 1 98 ? -29.887 10.051 6.440 1.00 49.94 98 ASN A O 1
ATOM 830 N N . ILE A 1 99 ? -28.157 10.235 5.026 1.00 51.22 99 ILE A N 1
ATOM 831 C CA . ILE A 1 99 ? -27.218 10.842 5.987 1.00 51.22 99 ILE A CA 1
ATOM 832 C C . ILE A 1 99 ? -27.821 12.141 6.567 1.00 51.22 99 ILE A C 1
ATOM 834 O O . ILE A 1 99 ? -27.603 12.456 7.731 1.00 51.22 99 ILE A O 1
ATOM 838 N N . GLU A 1 100 ? -28.653 12.858 5.801 1.00 47.50 100 GLU A N 1
ATOM 839 C CA . GLU A 1 100 ? -29.419 14.023 6.268 1.00 47.50 100 GLU A CA 1
ATOM 840 C C . GLU A 1 100 ? -30.548 13.696 7.257 1.00 47.50 100 GLU A C 1
ATOM 842 O O . GLU A 1 100 ? -30.863 14.525 8.110 1.00 47.50 100 GLU A O 1
ATOM 847 N N . GLU A 1 101 ? -31.159 12.516 7.171 1.00 50.16 101 GLU A N 1
ATOM 848 C CA . GLU A 1 101 ? -32.243 12.085 8.061 1.00 50.16 101 GLU A CA 1
ATOM 849 C C . GLU A 1 101 ? -31.680 11.506 9.367 1.00 50.16 101 GLU A C 1
ATOM 851 O O . GLU A 1 101 ? -32.179 11.848 10.434 1.00 50.16 101 GLU A O 1
ATOM 856 N N . ILE A 1 102 ? -30.549 10.789 9.307 1.00 51.53 102 ILE A N 1
ATOM 857 C CA . ILE A 1 102 ? -29.789 10.335 10.488 1.00 51.53 102 ILE A CA 1
ATOM 858 C C . ILE A 1 102 ? -29.241 11.536 11.274 1.00 51.53 102 ILE A C 1
ATOM 860 O O . ILE A 1 102 ? -29.391 11.601 12.492 1.00 51.53 102 ILE A O 1
ATOM 864 N N . LEU A 1 103 ? -28.683 12.545 10.590 1.00 48.91 103 LEU A N 1
ATOM 865 C CA . LEU A 1 103 ? -28.253 13.790 11.239 1.00 48.91 103 LEU A CA 1
ATOM 866 C C . LEU A 1 103 ? -29.437 14.543 11.871 1.00 48.91 103 LEU A C 1
ATOM 868 O O . LEU A 1 103 ? -29.294 15.116 12.950 1.00 48.91 103 LEU A O 1
ATOM 872 N N . LYS A 1 104 ? -30.624 14.522 11.252 1.00 52.22 104 LYS A N 1
ATOM 873 C CA . LYS A 1 104 ? -31.835 15.134 11.825 1.00 52.22 104 LYS A CA 1
ATOM 874 C C . LYS A 1 104 ? -32.386 14.347 13.017 1.00 52.22 104 LYS A C 1
ATOM 876 O O . LYS A 1 104 ? -32.786 14.968 14.000 1.00 52.22 104 LYS A O 1
ATOM 881 N N . GLU A 1 105 ? -32.371 13.019 12.992 1.00 47.34 105 GLU A N 1
ATOM 882 C CA . GLU A 1 105 ? -32.796 12.189 14.127 1.00 47.34 105 GLU A CA 1
ATOM 883 C C . GLU A 1 105 ? -31.823 12.270 15.316 1.00 47.34 105 GLU A C 1
ATOM 885 O O . GLU A 1 105 ? -32.278 12.361 16.460 1.00 47.34 105 GLU A O 1
ATOM 890 N N . GLU A 1 106 ? -30.507 12.357 15.076 1.00 45.66 106 GLU A N 1
ATOM 891 C CA . GLU A 1 106 ? -29.511 12.593 16.135 1.00 45.66 106 GLU A CA 1
ATOM 892 C C . GLU A 1 106 ? -29.572 14.016 16.711 1.00 45.66 106 GLU A C 1
ATOM 894 O O . GLU A 1 106 ? -29.366 14.202 17.909 1.00 45.66 106 GLU A O 1
ATOM 899 N N . THR A 1 107 ? -29.928 15.033 15.916 1.00 44.38 107 THR A N 1
ATOM 900 C CA . THR A 1 107 ? -30.148 16.391 16.459 1.00 44.38 107 THR A CA 1
ATOM 901 C C . THR A 1 107 ? -31.435 16.524 17.281 1.00 44.38 107 THR A C 1
ATOM 903 O O . THR A 1 107 ? -31.521 17.409 18.136 1.00 44.38 107 THR A O 1
ATOM 906 N N . ASN A 1 108 ? -32.416 15.637 17.075 1.00 50.56 108 ASN A N 1
ATOM 907 C CA . ASN A 1 108 ? -33.697 15.663 17.787 1.00 50.56 108 ASN A CA 1
ATOM 908 C C . ASN A 1 108 ? -33.730 14.783 19.047 1.00 50.56 108 ASN A C 1
ATOM 910 O O . ASN A 1 108 ? -34.570 15.011 19.918 1.00 50.56 108 ASN A O 1
ATOM 914 N N . LYS A 1 109 ? -32.787 13.851 19.226 1.00 49.34 109 LYS A N 1
ATOM 915 C CA . LYS A 1 109 ? -32.559 13.179 20.514 1.00 49.34 109 LYS A CA 1
ATOM 916 C C . LYS A 1 109 ? -31.494 13.928 21.310 1.00 49.34 109 LYS A C 1
ATOM 918 O O . LYS A 1 109 ? -30.364 13.478 21.460 1.00 49.34 109 LYS A O 1
ATOM 923 N N . LYS A 1 110 ? -31.883 15.063 21.900 1.00 49.41 110 LYS A N 1
ATOM 924 C CA . LYS A 1 110 ? -31.175 15.636 23.057 1.00 49.41 110 LYS A CA 1
ATOM 925 C C . LYS A 1 110 ? -31.355 14.734 24.285 1.00 49.41 110 LYS A C 1
ATOM 927 O O . LYS A 1 110 ? -31.904 15.155 25.297 1.00 49.41 110 LYS A O 1
ATOM 932 N N . GLU A 1 111 ? -30.865 13.503 24.231 1.00 51.72 111 GLU A N 1
ATOM 933 C CA . GLU A 1 111 ? -30.318 12.918 25.445 1.00 51.72 111 GLU A CA 1
ATOM 934 C C . GLU A 1 111 ? -28.913 13.487 25.562 1.00 51.72 111 GLU A C 1
ATOM 936 O O . GLU A 1 111 ? -27.972 13.051 24.905 1.00 51.72 111 GLU A O 1
ATOM 941 N N . GLU A 1 112 ? -28.817 14.576 26.325 1.00 45.31 112 GLU A N 1
ATOM 942 C CA . GLU A 1 112 ? -27.556 15.191 26.710 1.00 45.31 112 GLU A CA 1
ATOM 943 C C . GLU A 1 112 ? -26.573 14.097 27.142 1.00 45.31 112 GLU A C 1
ATOM 945 O O . GLU A 1 112 ? -26.694 13.538 28.237 1.00 45.31 112 GLU A O 1
ATOM 950 N N . ASN A 1 113 ? -25.612 13.791 26.267 1.00 50.84 113 ASN A N 1
ATOM 951 C CA . ASN A 1 113 ? -24.545 12.845 26.542 1.00 50.84 113 ASN A CA 1
ATOM 952 C C . ASN A 1 113 ? -23.920 13.235 27.893 1.00 50.84 113 ASN A C 1
ATOM 954 O O . ASN A 1 113 ? -23.590 14.403 28.107 1.00 50.84 113 ASN A O 1
ATOM 958 N N . GLU A 1 114 ? -23.798 12.282 28.819 1.00 58.03 114 GLU A N 1
ATOM 959 C CA . GLU A 1 114 ? -23.227 12.448 30.169 1.00 58.03 114 GLU A CA 1
ATOM 960 C C . GLU A 1 114 ? -21.958 13.319 30.180 1.00 58.03 114 GLU A C 1
ATOM 962 O O . GLU A 1 114 ? -21.710 14.081 31.116 1.00 58.03 114 GLU A O 1
ATOM 967 N N . ILE A 1 115 ? -21.16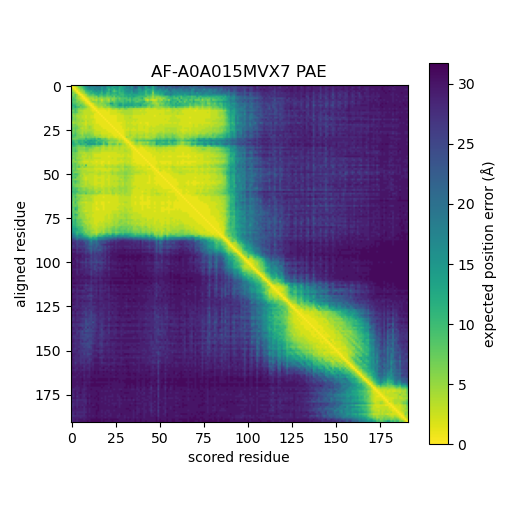9 13.232 29.107 1.00 54.38 115 ILE A N 1
ATOM 968 C CA . ILE A 1 115 ? -19.954 14.012 28.875 1.00 54.38 115 ILE A CA 1
ATOM 969 C C . ILE A 1 115 ? -20.270 15.511 28.711 1.00 54.38 115 ILE A C 1
ATOM 971 O O . ILE A 1 115 ? -19.630 16.345 29.347 1.00 54.38 115 ILE A O 1
ATOM 975 N N . TYR A 1 116 ? -21.295 15.870 27.934 1.00 53.12 116 TYR A N 1
ATOM 976 C CA . TYR A 1 116 ? -21.751 17.253 27.752 1.00 53.12 116 TYR A CA 1
ATOM 977 C C . TYR A 1 116 ? -22.327 17.857 29.040 1.00 53.12 116 TYR A C 1
ATOM 979 O O . TYR A 1 116 ? -22.014 19.004 29.355 1.00 53.12 116 TYR A O 1
ATOM 987 N N . LYS A 1 117 ? -23.080 17.086 29.839 1.00 62.03 117 LYS A N 1
ATOM 988 C CA . LYS A 1 117 ? -23.530 17.522 31.179 1.00 62.03 117 LYS A CA 1
ATOM 989 C C . LYS A 1 117 ? -22.360 17.786 32.125 1.00 62.03 117 LYS A C 1
ATOM 991 O O . LYS A 1 117 ? -22.395 18.735 32.905 1.00 62.03 117 LYS A O 1
ATOM 996 N N . LYS A 1 118 ? -21.313 16.955 32.069 1.00 59.31 118 LYS A N 1
ATOM 997 C CA . LYS A 1 118 ? -20.102 17.113 32.894 1.00 59.31 118 LYS A CA 1
ATOM 998 C C . LYS A 1 118 ? -19.269 18.324 32.470 1.00 59.31 118 LYS A C 1
ATOM 1000 O O . LYS A 1 118 ? -18.724 18.986 33.344 1.00 59.31 118 LYS A O 1
ATOM 1005 N N . MET A 1 119 ? -19.240 18.658 31.178 1.00 53.19 119 MET A N 1
ATOM 1006 C CA . MET A 1 119 ? -18.569 19.860 30.660 1.00 53.19 119 MET A CA 1
ATOM 1007 C C . MET A 1 119 ? -19.303 21.172 30.982 1.00 53.19 119 MET A C 1
ATOM 1009 O O . MET A 1 119 ? -18.666 22.219 31.016 1.00 53.19 119 MET A O 1
ATOM 1013 N N . GLN A 1 120 ? -20.617 21.135 31.235 1.00 59.25 120 GLN A N 1
ATOM 1014 C CA . GLN A 1 120 ? -21.392 22.315 31.651 1.00 59.25 120 GLN A CA 1
ATOM 1015 C C . GLN A 1 120 ? -21.262 22.643 33.149 1.00 59.25 120 GLN A C 1
ATOM 1017 O O . GLN A 1 120 ? -21.672 23.724 33.575 1.00 59.25 120 GLN A O 1
ATOM 1022 N N . LYS A 1 121 ? -20.709 21.738 33.972 1.00 64.06 121 LYS A N 1
ATOM 1023 C CA . LYS A 1 121 ? -20.494 22.023 35.397 1.00 64.06 121 LYS A CA 1
ATOM 1024 C C . LYS A 1 121 ? -19.374 23.062 35.551 1.00 64.06 121 LYS A C 1
ATOM 1026 O O . LYS A 1 121 ? -18.313 22.882 34.954 1.00 64.06 121 LYS A O 1
ATOM 1031 N N . PRO A 1 122 ? -19.565 24.120 36.362 1.00 55.44 122 PRO A N 1
ATOM 1032 C CA . PRO A 1 122 ? -18.513 25.097 36.606 1.00 55.44 122 PRO A CA 1
ATOM 1033 C C . PRO A 1 122 ? -17.307 24.401 37.242 1.00 55.44 122 PRO A C 1
ATOM 1035 O O . PRO A 1 122 ? -17.440 23.683 38.235 1.00 55.44 122 PRO A O 1
ATOM 1038 N N . VAL A 1 123 ? -16.130 24.596 36.649 1.00 58.34 123 VAL A N 1
ATOM 1039 C CA . VAL A 1 123 ? -14.872 24.067 37.175 1.00 58.34 123 VAL A CA 1
ATOM 1040 C C . VAL A 1 123 ? -14.504 24.872 38.421 1.00 58.34 123 VAL A C 1
ATOM 1042 O O . VAL A 1 123 ? -14.224 26.063 38.345 1.00 58.34 123 VAL A O 1
ATOM 1045 N N . ASN A 1 124 ? -14.535 24.227 39.580 1.00 64.44 124 ASN A N 1
ATOM 1046 C CA . ASN A 1 124 ? -14.066 24.744 40.863 1.00 64.44 124 ASN A CA 1
ATOM 1047 C C . ASN A 1 124 ? -12.619 24.277 41.127 1.00 64.44 124 ASN A C 1
ATOM 1049 O O . ASN A 1 124 ? -12.228 23.205 40.673 1.00 64.44 124 ASN A O 1
ATOM 1053 N N . GLU A 1 125 ? -11.821 25.062 41.862 1.00 58.22 125 GLU A N 1
ATOM 1054 C CA . GLU A 1 125 ? -10.372 24.825 42.077 1.00 58.22 125 GLU A CA 1
ATOM 1055 C C . GLU A 1 125 ? -10.038 23.397 42.543 1.00 58.22 125 GLU A C 1
ATOM 1057 O O . GLU A 1 125 ? -9.094 22.788 42.048 1.00 58.22 125 GLU A O 1
ATOM 1062 N N . LYS A 1 126 ? -10.880 22.803 43.399 1.00 64.00 126 LYS A N 1
ATOM 1063 C CA . LYS A 1 126 ? -10.713 21.418 43.875 1.00 64.00 126 LYS A CA 1
ATOM 1064 C C . LYS A 1 126 ? -10.741 20.376 42.746 1.00 64.00 126 LYS A C 1
ATOM 1066 O O . LYS A 1 126 ? -10.033 19.377 42.834 1.00 64.00 126 LYS A O 1
ATOM 1071 N N . ASN A 1 127 ? -11.503 20.618 41.677 1.00 61.59 127 ASN A N 1
ATOM 1072 C CA . ASN A 1 127 ? -11.565 19.722 40.519 1.00 61.59 127 ASN A CA 1
ATOM 1073 C C . ASN A 1 127 ? -10.317 19.847 39.637 1.00 61.59 127 ASN A C 1
ATOM 1075 O O . ASN A 1 12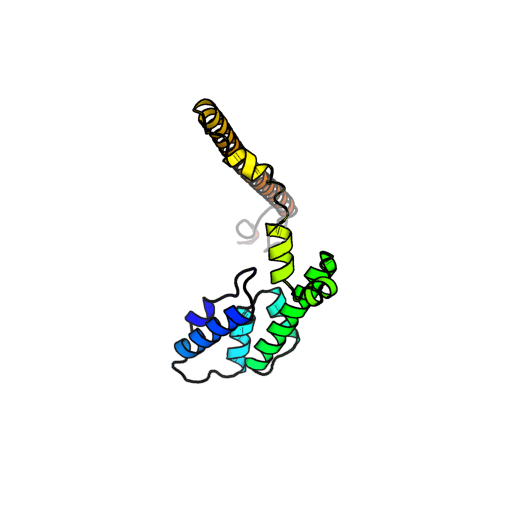7 ? -9.929 18.877 38.994 1.00 61.59 127 ASN A O 1
ATOM 1079 N N . ILE A 1 128 ? -9.682 21.024 39.601 1.00 62.94 128 ILE A N 1
ATOM 1080 C CA . ILE A 1 128 ? -8.425 21.241 38.870 1.00 62.94 128 ILE A CA 1
ATOM 1081 C C . ILE A 1 128 ? -7.278 20.523 39.588 1.00 62.94 128 ILE A C 1
ATOM 1083 O O . ILE A 1 128 ? -6.453 19.884 38.932 1.00 62.94 128 ILE A O 1
ATOM 1087 N N . ASP A 1 129 ? -7.261 20.559 40.921 1.00 73.00 129 ASP A N 1
ATOM 1088 C CA . ASP A 1 129 ? -6.285 19.829 41.736 1.00 73.00 129 ASP A CA 1
ATOM 1089 C C . ASP A 1 129 ? -6.429 18.311 41.590 1.00 73.00 129 ASP A C 1
ATOM 1091 O O . ASP A 1 129 ? -5.437 17.590 41.467 1.00 73.00 129 ASP A O 1
ATOM 1095 N N . GLU A 1 130 ? -7.663 17.808 41.568 1.00 74.88 130 GLU A N 1
ATOM 1096 C CA . GLU A 1 130 ? -7.935 16.381 41.392 1.00 74.88 130 GLU A CA 1
ATOM 1097 C C . GLU A 1 130 ? -7.562 15.906 39.979 1.00 74.88 130 GLU A C 1
ATOM 1099 O O . GLU A 1 130 ? -6.916 14.867 39.818 1.00 74.88 130 GLU A O 1
ATOM 1104 N N . LEU A 1 131 ? -7.854 16.719 38.956 1.00 71.94 131 LEU A N 1
ATOM 1105 C CA . LEU A 1 131 ? -7.420 16.474 37.579 1.00 71.94 131 LEU A CA 1
ATOM 1106 C C . LEU A 1 131 ? -5.889 16.520 37.442 1.00 71.94 131 LEU A C 1
ATOM 1108 O O . LEU A 1 131 ? -5.309 15.717 36.709 1.00 71.94 131 LEU A O 1
ATOM 1112 N N . SER A 1 132 ? -5.224 17.428 38.164 1.00 74.62 132 SER A N 1
ATOM 1113 C CA . SER A 1 132 ? -3.761 17.543 38.164 1.00 74.62 132 SER A CA 1
ATOM 1114 C C . SER A 1 132 ? -3.113 16.314 38.797 1.00 74.62 132 SER A C 1
ATOM 1116 O O . SER A 1 132 ? -2.206 15.733 38.204 1.00 74.62 132 SER A O 1
ATOM 1118 N N . LYS A 1 133 ? -3.648 15.833 39.927 1.00 82.56 133 LYS A N 1
ATOM 1119 C CA . LYS A 1 133 ? -3.207 14.576 40.553 1.00 82.56 133 LYS A CA 1
ATOM 1120 C C . LYS A 1 133 ? -3.426 13.368 39.644 1.00 82.56 133 LYS A C 1
ATOM 1122 O O . LYS A 1 133 ? -2.537 12.527 39.536 1.00 82.56 133 LYS A O 1
ATOM 1127 N N . ALA A 1 134 ? -4.566 13.290 38.954 1.00 74.44 134 ALA A N 1
ATOM 1128 C CA . ALA A 1 134 ? -4.840 12.207 38.008 1.00 74.44 134 ALA A CA 1
ATOM 1129 C C . ALA A 1 134 ? -3.851 12.215 36.827 1.00 74.44 134 ALA A C 1
ATOM 1131 O O . ALA A 1 134 ? -3.371 11.166 36.393 1.00 74.44 134 ALA A O 1
ATOM 1132 N N . LEU A 1 135 ? -3.493 13.402 36.329 1.00 79.62 135 LEU A N 1
ATOM 1133 C CA . LEU A 1 135 ? -2.505 13.556 35.263 1.00 79.62 135 LEU A CA 1
ATOM 1134 C C . LEU A 1 135 ? -1.086 13.188 35.726 1.00 79.62 135 LEU A C 1
ATOM 1136 O O . LEU A 1 135 ? -0.339 12.568 34.967 1.00 79.62 135 LEU A O 1
ATOM 1140 N N . GLU A 1 136 ? -0.709 13.545 36.954 1.00 81.94 136 GLU A N 1
ATOM 1141 C CA . GLU A 1 136 ? 0.565 13.144 37.561 1.00 81.94 136 GLU A CA 1
ATOM 1142 C C . GLU A 1 136 ? 0.655 11.628 37.749 1.00 81.94 136 GLU A C 1
ATOM 1144 O O . GLU A 1 136 ? 1.659 11.028 37.361 1.00 81.94 136 GLU A O 1
ATOM 1149 N N . GLN A 1 137 ? -0.411 10.995 38.247 1.00 78.81 137 GLN A N 1
ATOM 1150 C CA . GLN A 1 137 ? -0.499 9.538 38.374 1.00 78.81 137 GLN A CA 1
ATOM 1151 C C . GLN A 1 137 ? -0.365 8.846 37.016 1.00 78.81 137 GLN A C 1
ATOM 1153 O O . GLN A 1 137 ? 0.441 7.930 36.871 1.00 78.81 137 GLN A O 1
ATOM 1158 N N . PHE A 1 138 ? -1.064 9.337 35.990 1.00 80.94 138 PHE A N 1
ATOM 1159 C CA . PHE A 1 138 ? -0.961 8.790 34.637 1.00 80.94 138 PHE A CA 1
ATOM 1160 C C . PHE A 1 138 ? 0.452 8.930 34.048 1.00 80.94 138 PHE A C 1
ATOM 1162 O O . PHE A 1 138 ? 0.954 8.028 33.372 1.00 80.94 138 PHE A O 1
ATOM 1169 N N . ARG A 1 139 ? 1.127 10.059 34.304 1.00 75.12 139 ARG A N 1
ATOM 1170 C CA . ARG A 1 139 ? 2.525 10.256 33.891 1.00 75.12 139 ARG A CA 1
ATOM 1171 C C . ARG A 1 139 ? 3.462 9.292 34.613 1.00 75.12 139 ARG A C 1
ATOM 1173 O O . ARG A 1 139 ? 4.309 8.693 33.952 1.00 75.12 139 ARG A O 1
ATOM 1180 N N . ALA A 1 140 ? 3.297 9.118 35.923 1.00 81.81 140 ALA A N 1
ATOM 1181 C CA . ALA A 1 140 ? 4.087 8.180 36.715 1.00 81.81 140 ALA A CA 1
ATOM 1182 C C . ALA A 1 140 ? 3.896 6.734 36.228 1.00 81.81 140 ALA A C 1
ATOM 1184 O O . ALA A 1 140 ? 4.872 6.018 36.016 1.00 81.81 140 ALA A O 1
ATOM 1185 N N . GLU A 1 141 ? 2.656 6.335 35.946 1.00 80.81 141 GLU A N 1
ATOM 1186 C CA . GLU A 1 141 ? 2.326 5.001 35.441 1.00 80.81 141 GLU A CA 1
ATOM 1187 C C . GLU A 1 141 ? 2.922 4.750 34.046 1.00 80.81 141 GLU A C 1
ATOM 1189 O O . GLU A 1 141 ? 3.481 3.684 33.783 1.00 80.81 141 GLU A O 1
ATOM 1194 N N . LYS A 1 142 ? 2.920 5.757 33.161 1.00 76.56 142 LYS A N 1
ATOM 1195 C CA . LYS A 1 142 ? 3.601 5.663 31.860 1.00 76.56 142 LYS A CA 1
ATOM 1196 C C . LYS A 1 142 ? 5.116 5.525 31.971 1.00 76.56 142 LYS A C 1
ATOM 1198 O O . LYS A 1 142 ? 5.708 4.804 31.165 1.00 76.56 142 LYS A O 1
ATOM 1203 N N . ILE A 1 143 ? 5.743 6.219 32.918 1.00 82.56 143 ILE A N 1
ATOM 1204 C CA . ILE A 1 143 ? 7.185 6.099 33.164 1.00 82.56 143 ILE A CA 1
ATOM 1205 C C . ILE A 1 143 ? 7.500 4.686 33.668 1.00 82.56 143 ILE A C 1
ATOM 1207 O O . ILE A 1 143 ? 8.333 4.010 33.065 1.00 82.56 143 ILE A O 1
ATOM 1211 N N . ALA A 1 144 ? 6.754 4.196 34.663 1.00 80.56 144 ALA A N 1
ATOM 1212 C CA . ALA A 1 144 ? 6.900 2.841 35.195 1.00 80.56 144 ALA A CA 1
ATOM 1213 C C . ALA A 1 144 ? 6.694 1.763 34.112 1.00 80.56 144 ALA A C 1
ATOM 1215 O O . ALA A 1 144 ? 7.461 0.804 34.020 1.00 80.56 144 ALA A O 1
ATOM 1216 N N . MET A 1 145 ? 5.713 1.945 33.222 1.00 75.56 145 MET A N 1
ATOM 1217 C CA . MET A 1 145 ? 5.498 1.049 32.082 1.00 75.56 145 MET A CA 1
ATOM 1218 C C . MET A 1 145 ? 6.688 1.064 31.108 1.00 75.56 145 MET A C 1
ATOM 1220 O O . MET A 1 145 ? 7.092 0.017 30.600 1.00 75.56 145 MET A O 1
ATOM 1224 N N . GLY A 1 146 ? 7.276 2.235 30.849 1.00 79.44 146 GLY A N 1
ATOM 1225 C CA . GLY A 1 146 ? 8.475 2.366 30.019 1.00 79.44 146 GLY A CA 1
ATOM 1226 C C . GLY A 1 146 ? 9.694 1.651 30.611 1.00 79.44 146 GLY A C 1
ATOM 1227 O O . GLY A 1 146 ? 10.426 0.971 29.887 1.00 79.44 146 GLY A O 1
ATOM 1228 N N . GLU A 1 147 ? 9.888 1.755 31.924 1.00 81.25 147 GLU A N 1
ATOM 1229 C CA . GLU A 1 147 ? 10.945 1.053 32.660 1.00 81.25 147 GLU A CA 1
ATOM 1230 C C . GLU A 1 147 ? 10.740 -0.466 32.631 1.00 81.25 147 GLU A C 1
ATOM 1232 O O . GLU A 1 147 ? 11.664 -1.199 32.268 1.00 81.25 147 GLU A O 1
ATOM 1237 N N . MET A 1 148 ? 9.510 -0.933 32.870 1.00 79.06 148 MET A N 1
ATOM 1238 C CA . MET A 1 148 ? 9.139 -2.348 32.777 1.00 79.06 148 MET A CA 1
ATOM 1239 C C . MET A 1 148 ? 9.439 -2.927 31.384 1.00 79.06 148 MET A C 1
ATOM 1241 O O . MET A 1 148 ? 10.023 -4.005 31.258 1.00 79.06 148 MET A O 1
ATOM 1245 N N . LEU A 1 149 ? 9.095 -2.203 30.313 1.00 77.00 149 LEU A N 1
ATOM 1246 C CA . LEU A 1 149 ? 9.380 -2.631 28.938 1.00 77.00 149 LEU A CA 1
ATOM 1247 C C . LEU A 1 149 ? 10.889 -2.699 28.647 1.00 77.00 149 LEU A C 1
ATOM 1249 O O . LEU A 1 149 ? 11.353 -3.621 27.966 1.00 77.00 149 LEU A O 1
ATOM 1253 N N . ASN A 1 150 ? 11.670 -1.753 29.173 1.00 78.25 150 ASN A N 1
ATOM 1254 C CA . ASN A 1 150 ? 13.128 -1.775 29.057 1.00 78.25 150 ASN A CA 1
ATOM 1255 C C . ASN A 1 150 ? 13.749 -2.949 29.827 1.00 78.25 150 ASN A C 1
ATOM 1257 O O . ASN A 1 150 ? 14.682 -3.587 29.329 1.00 78.25 150 ASN A O 1
ATOM 1261 N N . GLU A 1 151 ? 13.217 -3.281 31.002 1.00 75.06 151 GLU A N 1
ATOM 1262 C CA . GLU A 1 151 ? 13.686 -4.410 31.799 1.00 75.06 151 GLU A CA 1
ATOM 1263 C C . GLU A 1 151 ? 13.402 -5.756 31.119 1.00 75.06 151 GLU A C 1
ATOM 1265 O O . GLU A 1 151 ? 14.317 -6.576 30.989 1.00 75.06 151 GLU A O 1
ATOM 1270 N N . ILE A 1 152 ? 12.199 -5.945 30.562 1.00 76.06 152 ILE A N 1
ATOM 1271 C CA . ILE A 1 152 ? 11.840 -7.128 29.756 1.00 76.06 152 ILE A CA 1
ATOM 1272 C C . ILE A 1 152 ? 12.813 -7.297 28.578 1.00 76.06 152 ILE A C 1
ATOM 1274 O O . ILE A 1 152 ? 13.338 -8.390 28.331 1.00 76.06 152 ILE A O 1
ATOM 1278 N N . LYS A 1 153 ? 13.125 -6.204 27.873 1.00 71.31 153 LYS A N 1
ATOM 1279 C CA . LYS A 1 153 ? 14.070 -6.211 26.747 1.00 71.31 153 LYS A CA 1
ATOM 1280 C C . LYS A 1 153 ? 15.492 -6.582 27.185 1.00 71.31 153 LYS A C 1
ATOM 1282 O O . LYS A 1 153 ? 16.182 -7.329 26.486 1.00 71.31 153 LYS A O 1
ATOM 1287 N N . ASN A 1 154 ? 15.936 -6.097 28.343 1.00 72.25 154 ASN A N 1
ATOM 1288 C CA . ASN A 1 154 ? 17.253 -6.419 28.894 1.00 72.25 154 ASN A CA 1
ATOM 1289 C C . ASN A 1 154 ? 17.340 -7.862 29.418 1.00 72.25 154 ASN A C 1
ATOM 1291 O O . ASN A 1 154 ? 18.386 -8.498 29.275 1.00 72.25 154 ASN A O 1
ATOM 1295 N N . GLN A 1 155 ? 16.262 -8.416 29.977 1.00 70.12 155 GLN A N 1
ATOM 1296 C CA . GLN A 1 155 ? 16.192 -9.832 30.358 1.00 70.12 155 GLN A CA 1
ATOM 1297 C C . GLN A 1 155 ? 16.257 -10.756 29.131 1.00 70.12 155 GLN A C 1
ATOM 1299 O O . GLN A 1 155 ? 17.031 -11.716 29.132 1.00 70.12 155 GLN A O 1
ATOM 1304 N N . GLN A 1 156 ? 15.547 -10.432 28.043 1.00 63.19 156 GLN A N 1
ATOM 1305 C CA . GLN A 1 156 ? 15.653 -11.186 26.785 1.00 63.19 156 GLN A CA 1
ATOM 1306 C C . GLN A 1 156 ? 17.076 -11.161 26.208 1.00 63.19 156 GLN A C 1
ATOM 1308 O O . GLN A 1 156 ? 17.592 -12.203 25.807 1.00 63.19 156 GLN A O 1
ATOM 1313 N N . ARG A 1 157 ? 17.756 -10.005 26.220 1.00 60.28 157 ARG A N 1
ATOM 1314 C CA . ARG A 1 157 ? 19.156 -9.902 25.764 1.00 60.28 157 ARG A CA 1
ATOM 1315 C C . ARG A 1 157 ? 20.118 -10.746 26.604 1.00 60.28 157 ARG A C 1
ATOM 1317 O O . ARG A 1 157 ? 20.996 -11.393 26.037 1.00 60.28 157 ARG A O 1
ATOM 1324 N N . ARG A 1 158 ? 19.945 -10.775 27.931 1.00 59.75 158 ARG A N 1
ATOM 1325 C CA . ARG A 1 158 ? 20.765 -11.604 28.834 1.00 59.75 158 ARG A CA 1
ATOM 1326 C C . ARG A 1 158 ? 20.583 -13.103 28.566 1.00 59.75 158 ARG A C 1
ATOM 1328 O O . ARG A 1 158 ? 21.581 -13.810 28.478 1.00 59.75 158 ARG A O 1
ATOM 1335 N N . ASN A 1 159 ? 19.348 -13.559 28.344 1.00 58.62 159 ASN A N 1
ATOM 1336 C CA . ASN A 1 159 ? 19.054 -14.965 28.030 1.00 58.62 159 ASN A CA 1
ATOM 1337 C C . ASN A 1 159 ? 19.579 -15.422 26.657 1.00 58.62 159 ASN A C 1
ATOM 1339 O O . ASN A 1 159 ? 19.931 -16.587 26.484 1.00 58.62 159 ASN A O 1
ATOM 1343 N N . ILE A 1 160 ? 19.667 -14.521 25.674 1.00 57.62 160 ILE A N 1
ATOM 1344 C CA . ILE A 1 160 ? 20.268 -14.841 24.370 1.00 57.62 160 ILE A CA 1
ATOM 1345 C C . ILE A 1 160 ? 21.790 -15.026 24.506 1.00 57.62 160 ILE A C 1
ATOM 1347 O O . ILE A 1 160 ? 22.347 -15.951 23.918 1.00 57.62 160 ILE A O 1
ATOM 1351 N N . ASN A 1 161 ? 22.454 -14.201 25.323 1.00 54.84 161 ASN A N 1
ATOM 1352 C CA . ASN A 1 161 ? 23.913 -14.232 25.486 1.00 54.84 161 ASN A CA 1
ATOM 1353 C C . ASN A 1 161 ? 24.425 -15.430 26.313 1.00 54.84 161 ASN A C 1
ATOM 1355 O O . ASN A 1 161 ? 25.552 -15.884 26.122 1.00 54.84 161 ASN A O 1
ATOM 1359 N N . THR A 1 162 ? 23.612 -15.979 27.220 1.00 53.00 162 THR A N 1
ATOM 1360 C CA . THR A 1 162 ? 23.961 -17.197 27.977 1.00 53.00 162 THR A CA 1
ATOM 1361 C C . THR A 1 162 ? 23.823 -18.476 27.140 1.00 53.00 162 THR A C 1
ATOM 1363 O O . THR A 1 162 ? 24.561 -19.441 27.352 1.00 53.00 162 THR A O 1
ATOM 1366 N N . ASN A 1 163 ? 22.936 -18.485 26.138 1.00 50.56 163 ASN A N 1
ATOM 1367 C CA . ASN A 1 163 ? 22.702 -19.642 25.264 1.00 50.56 163 ASN A CA 1
ATOM 1368 C C . ASN A 1 163 ? 23.717 -19.739 24.100 1.00 50.56 163 ASN A C 1
ATOM 1370 O O . ASN A 1 163 ? 24.007 -20.826 23.599 1.00 50.56 163 ASN A O 1
ATOM 1374 N N . THR A 1 164 ? 24.326 -18.622 23.686 1.00 50.28 164 THR A N 1
ATOM 1375 C CA . THR A 1 164 ? 25.406 -18.612 22.679 1.00 50.28 164 THR A CA 1
ATOM 1376 C C . THR A 1 164 ? 26.752 -19.073 23.246 1.00 50.28 164 THR A C 1
ATOM 1378 O O . THR A 1 164 ? 27.480 -19.794 22.562 1.00 50.28 164 THR A O 1
ATOM 1381 N N . ASN A 1 165 ? 27.061 -18.757 24.510 1.00 50.12 165 ASN A N 1
ATOM 1382 C CA . ASN A 1 165 ? 28.310 -19.194 25.154 1.00 50.12 165 ASN A CA 1
ATOM 1383 C C . ASN A 1 165 ? 28.353 -20.697 25.483 1.00 50.12 165 ASN A C 1
ATOM 1385 O O . ASN A 1 165 ? 29.431 -21.277 25.561 1.00 50.12 165 ASN A O 1
ATOM 1389 N N . THR A 1 166 ? 27.204 -21.362 25.627 1.00 50.72 166 THR A N 1
ATOM 1390 C CA . THR A 1 166 ? 27.149 -22.797 25.966 1.00 50.72 166 THR A CA 1
ATOM 1391 C C . THR A 1 166 ? 27.101 -23.721 24.745 1.00 50.72 166 THR A C 1
ATOM 1393 O O . THR A 1 166 ? 27.539 -24.869 24.842 1.00 50.72 166 THR A O 1
ATOM 1396 N N . ARG A 1 167 ? 26.648 -23.242 23.574 1.00 48.91 167 ARG A N 1
ATOM 1397 C CA . ARG A 1 167 ? 26.716 -24.016 22.317 1.00 48.91 167 ARG A CA 1
ATOM 1398 C C . ARG A 1 167 ? 28.098 -23.989 21.662 1.00 48.91 167 ARG A C 1
ATOM 1400 O O . ARG A 1 167 ? 28.520 -25.025 21.165 1.00 48.91 167 ARG A O 1
ATOM 1407 N N . ASN A 1 168 ? 28.825 -22.871 21.726 1.00 49.97 168 ASN A N 1
ATOM 1408 C CA . ASN A 1 168 ? 30.175 -22.776 21.147 1.00 49.97 168 ASN A CA 1
ATOM 1409 C C . ASN A 1 168 ? 31.275 -23.416 22.013 1.00 49.97 168 ASN A C 1
ATOM 1411 O O . ASN A 1 168 ? 32.343 -23.731 21.502 1.00 49.97 168 ASN A O 1
ATOM 1415 N N . ALA A 1 169 ? 31.022 -23.669 23.302 1.00 51.09 169 ALA A N 1
ATOM 1416 C CA . ALA A 1 169 ? 31.947 -24.417 24.160 1.00 51.09 169 ALA A CA 1
ATOM 1417 C C . ALA A 1 169 ? 31.928 -25.937 23.894 1.00 51.09 169 ALA A C 1
ATOM 1419 O O . ALA A 1 169 ? 32.820 -26.664 24.332 1.00 51.09 169 ALA A O 1
ATOM 1420 N N . ARG A 1 170 ? 30.926 -26.447 23.165 1.00 55.66 170 ARG A N 1
ATOM 1421 C CA . ARG A 1 170 ? 30.852 -27.860 22.791 1.00 55.66 170 ARG A CA 1
ATOM 1422 C C . ARG A 1 170 ? 31.598 -28.075 21.475 1.00 55.66 170 ARG A C 1
ATOM 1424 O O . ARG A 1 170 ? 31.016 -28.038 20.400 1.00 55.66 170 ARG A O 1
ATOM 1431 N N . ILE A 1 171 ? 32.883 -28.404 21.627 1.00 58.66 171 ILE A N 1
ATOM 1432 C CA . ILE A 1 171 ? 33.778 -28.969 20.606 1.00 58.66 171 ILE A CA 1
ATOM 1433 C C . ILE A 1 171 ? 34.350 -27.925 19.622 1.00 58.66 171 ILE A C 1
ATOM 1435 O O . ILE A 1 171 ? 34.185 -28.032 18.408 1.00 58.66 171 ILE A O 1
ATOM 1439 N N . MET A 1 172 ? 35.098 -26.939 20.130 1.00 62.88 172 MET A N 1
ATOM 1440 C CA . MET A 1 172 ? 36.015 -26.165 19.279 1.00 62.88 172 MET A CA 1
ATOM 1441 C C . MET A 1 172 ? 37.136 -27.098 18.793 1.00 62.88 172 MET A C 1
ATOM 1443 O O . MET A 1 172 ? 37.979 -27.524 19.588 1.00 62.88 172 MET A O 1
ATOM 1447 N N . ARG A 1 173 ? 37.101 -27.461 17.501 1.00 73.81 173 ARG A N 1
ATOM 1448 C CA . ARG A 1 173 ? 38.153 -28.230 16.815 1.00 73.81 173 ARG A CA 1
ATOM 1449 C C . ARG A 1 173 ? 39.089 -27.291 16.074 1.00 73.81 173 ARG A C 1
ATOM 1451 O O . ARG A 1 173 ? 38.650 -26.345 15.418 1.00 73.81 173 ARG A O 1
ATOM 1458 N N . CYS A 1 174 ? 40.376 -27.588 16.120 1.00 77.06 174 CYS A N 1
ATOM 1459 C CA . CYS A 1 174 ? 41.361 -26.895 15.320 1.00 77.06 174 CYS A CA 1
ATOM 1460 C C . CYS A 1 174 ? 41.131 -27.187 13.831 1.00 77.06 174 CYS A C 1
ATOM 1462 O O . CYS A 1 174 ? 41.229 -28.327 13.393 1.00 77.06 174 CYS A O 1
ATOM 1464 N N . TYR A 1 175 ? 40.914 -26.155 13.016 1.00 78.31 175 TYR A N 1
ATOM 1465 C CA . TYR A 1 175 ? 40.731 -26.300 11.563 1.00 78.31 175 TYR A CA 1
ATOM 1466 C C . TYR A 1 175 ? 41.955 -26.859 10.812 1.00 78.31 175 TYR A C 1
ATOM 1468 O O . TYR A 1 175 ? 41.855 -27.125 9.618 1.00 78.31 175 TYR A O 1
ATOM 1476 N N . LYS A 1 176 ? 43.116 -26.993 11.476 1.00 78.00 176 LYS A N 1
ATOM 1477 C CA . LYS A 1 176 ? 44.346 -27.537 10.880 1.00 78.00 176 LYS A CA 1
ATOM 1478 C C . LYS A 1 176 ? 44.547 -29.024 11.193 1.00 78.00 176 LYS A C 1
ATOM 1480 O O . LYS A 1 176 ? 44.793 -29.787 10.270 1.00 78.00 176 LYS A O 1
ATOM 1485 N N . CYS A 1 177 ? 44.448 -29.433 12.460 1.00 83.19 177 CYS A N 1
ATOM 1486 C CA . CYS A 1 177 ? 44.683 -30.826 12.883 1.00 83.19 177 CYS A CA 1
ATOM 1487 C C . CYS A 1 177 ? 43.413 -31.582 13.302 1.00 83.19 177 CYS A C 1
ATOM 1489 O O . CYS A 1 177 ? 43.472 -32.768 13.600 1.00 83.19 177 CYS A O 1
ATOM 1491 N N . ASN A 1 178 ? 42.261 -30.911 13.323 1.00 78.44 178 ASN A N 1
ATOM 1492 C CA . ASN A 1 178 ? 40.958 -31.455 13.711 1.00 78.44 178 ASN A CA 1
ATOM 1493 C C . ASN A 1 178 ? 40.849 -31.958 15.169 1.00 78.44 178 ASN A C 1
ATOM 1495 O O . ASN A 1 178 ? 39.821 -32.531 15.552 1.00 78.44 178 ASN A O 1
ATOM 1499 N N . GLU A 1 179 ? 41.869 -31.706 15.995 1.00 78.25 179 GLU A N 1
ATOM 1500 C CA . GLU A 1 179 ? 41.863 -31.990 17.432 1.00 78.25 179 GLU A CA 1
ATOM 1501 C C . GLU A 1 179 ? 41.055 -30.950 18.214 1.00 78.25 179 GLU A C 1
ATOM 1503 O O . GLU A 1 179 ? 40.909 -29.797 17.800 1.00 78.25 179 GLU A O 1
ATOM 1508 N N . VAL A 1 180 ? 40.507 -31.369 19.353 1.00 78.44 180 VAL A N 1
ATOM 1509 C CA . VAL A 1 180 ? 39.694 -30.526 20.239 1.00 78.44 180 VAL A CA 1
ATOM 1510 C C . VAL A 1 180 ? 40.570 -29.779 21.246 1.00 78.44 180 VAL A C 1
ATOM 1512 O O . VAL A 1 180 ? 41.594 -30.295 21.679 1.00 78.44 180 VAL A O 1
ATOM 1515 N N . GLY A 1 181 ? 40.150 -28.581 21.656 1.00 75.62 181 GLY A N 1
ATOM 1516 C CA . GLY A 1 181 ? 40.772 -27.856 22.776 1.00 75.62 181 GLY A CA 1
ATOM 1517 C C . GLY A 1 181 ? 41.734 -26.727 22.399 1.00 75.62 181 GLY A C 1
ATOM 1518 O O . GLY A 1 181 ? 42.224 -26.052 23.295 1.00 75.62 181 GLY A O 1
ATOM 1519 N N . HIS A 1 182 ? 41.967 -26.472 21.108 1.00 80.00 182 HIS A N 1
ATOM 1520 C CA . HIS A 1 182 ? 42.721 -25.307 20.630 1.00 80.00 182 HIS A CA 1
ATOM 1521 C C . HIS A 1 182 ? 42.210 -24.834 19.259 1.00 80.00 182 HIS A C 1
ATOM 1523 O O . HIS A 1 182 ? 41.564 -25.585 18.522 1.00 80.00 182 HIS A O 1
ATOM 1529 N N . ILE A 1 183 ? 42.500 -23.582 18.897 1.00 79.06 183 ILE A N 1
ATOM 1530 C CA . ILE A 1 183 ? 42.180 -23.001 17.581 1.00 79.06 183 ILE A CA 1
ATOM 1531 C C . ILE A 1 183 ? 43.419 -22.944 16.680 1.00 79.06 183 ILE A C 1
ATOM 1533 O O . ILE A 1 183 ? 44.546 -23.055 17.151 1.00 79.06 183 ILE A O 1
ATOM 1537 N N . ARG A 1 184 ? 43.222 -22.750 15.365 1.00 75.38 184 ARG A N 1
ATOM 1538 C CA . ARG A 1 184 ? 44.303 -22.760 14.357 1.00 75.38 184 ARG A CA 1
ATOM 1539 C C . ARG A 1 184 ? 45.562 -21.981 14.779 1.00 75.38 184 ARG A C 1
ATOM 1541 O O . ARG A 1 184 ? 46.613 -22.581 14.625 1.00 75.38 184 ARG A O 1
ATOM 1548 N N . PRO A 1 185 ? 45.503 -20.739 15.305 1.00 76.56 185 PRO A N 1
ATOM 1549 C CA . PRO A 1 185 ? 46.695 -19.969 15.694 1.00 76.56 185 PRO A CA 1
ATOM 1550 C C . PRO A 1 185 ? 47.546 -20.606 16.801 1.00 76.56 185 PRO A C 1
ATOM 1552 O O . PRO A 1 185 ? 48.739 -20.348 16.877 1.00 76.56 185 PRO A O 1
ATOM 1555 N N . GLU A 1 186 ? 46.939 -21.445 17.636 1.00 73.94 186 GLU A N 1
ATOM 1556 C CA . GLU A 1 186 ? 47.561 -22.101 18.793 1.00 73.94 186 GLU A CA 1
ATOM 1557 C C . GLU A 1 186 ? 47.931 -23.562 18.484 1.00 73.94 186 GLU A C 1
ATOM 1559 O O . GLU A 1 186 ? 48.293 -24.335 19.368 1.00 73.94 186 GLU A O 1
ATOM 1564 N N . CYS A 1 187 ? 47.816 -23.974 17.218 1.00 79.44 187 CYS A N 1
ATOM 1565 C CA . CYS A 1 187 ? 48.090 -25.339 16.800 1.00 79.44 187 CYS A CA 1
ATOM 1566 C C . CYS A 1 187 ? 49.597 -25.610 16.775 1.00 79.44 187 CYS A C 1
ATOM 1568 O O . CYS A 1 187 ? 50.333 -24.997 16.005 1.00 79.44 187 CYS A O 1
ATOM 1570 N N . SER A 1 188 ? 50.052 -26.597 17.547 1.00 76.25 188 SER A N 1
ATOM 1571 C CA . SER A 1 188 ? 51.459 -27.032 17.603 1.00 76.25 188 SER A CA 1
ATOM 1572 C C . SER A 1 188 ? 52.014 -27.514 16.253 1.00 76.25 188 SER A C 1
ATOM 1574 O O . SER A 1 188 ? 53.222 -27.483 16.031 1.00 76.25 188 SER A O 1
ATOM 1576 N N . GLN A 1 189 ? 51.129 -27.894 15.327 1.00 73.38 189 GLN A N 1
ATOM 1577 C CA . GLN A 1 189 ? 51.444 -28.288 13.951 1.00 73.38 189 GLN A CA 1
ATOM 1578 C C . GLN A 1 189 ? 51.643 -27.082 13.009 1.00 73.38 189 GLN A C 1
ATOM 1580 O O . GLN A 1 189 ? 51.726 -27.263 11.797 1.00 73.38 189 GLN A O 1
ATOM 1585 N N . LEU A 1 190 ? 51.627 -25.833 13.502 1.00 64.88 190 LEU A N 1
ATOM 1586 C CA . LEU A 1 190 ? 51.963 -24.628 12.718 1.00 64.88 190 LEU A CA 1
ATOM 1587 C C . LEU A 1 190 ? 53.467 -24.374 12.548 1.00 64.88 190 LEU A C 1
ATOM 1589 O O . LEU A 1 190 ? 53.810 -23.378 11.914 1.00 64.88 190 LEU A O 1
ATOM 1593 N N . ARG A 1 191 ? 54.332 -25.254 13.060 1.00 57.12 191 ARG A N 1
ATOM 1594 C CA . ARG A 1 191 ? 55.745 -25.271 12.665 1.00 57.12 191 ARG A CA 1
ATOM 1595 C C . ARG A 1 191 ? 55.921 -25.632 11.195 1.00 57.12 191 ARG A C 1
ATOM 1597 O O . ARG A 1 191 ? 55.146 -26.482 10.702 1.00 57.12 191 ARG A O 1
#

Solvent-accessible surface area (backbone atoms only — not comparable to full-atom values): 11107 Å² total; per-residue (Å²): 98,76,69,67,72,70,62,57,44,53,92,95,56,56,63,66,63,42,48,56,52,48,54,54,48,50,41,61,57,43,73,70,54,84,71,60,43,69,57,49,32,52,51,51,40,74,24,38,44,70,69,53,23,51,56,32,59,75,67,62,54,77,31,50,67,50,36,50,54,45,36,47,52,52,50,50,52,52,50,50,49,50,31,60,75,70,69,54,61,60,72,59,60,67,68,50,81,42,65,71,54,53,54,50,54,60,68,68,53,78,69,72,50,70,67,59,58,59,69,69,50,83,88,48,72,72,57,54,52,51,50,50,52,52,51,51,50,53,51,50,52,52,50,54,50,52,52,52,54,51,49,54,52,52,51,54,53,53,59,54,57,60,56,54,60,61,57,63,66,66,72,49,47,12,87,78,80,67,46,72,84,45,47,57,94,70,39,84,81,74,114

InterPro domains:
  IPR001878 Zinc finger, CCHC-type [PF00098] (173-189)
  IPR001878 Zinc finger, CCHC-type [PS50158] (173-189)
  IPR001878 Zinc finger, CCHC-type [SM00343] (173-189)
  IPR036875 Zinc finger, CCHC-type superfamily [SSF57756] (166-189)

pLDDT: mean 73.18, std 15.59, range [44.38, 96.0]

Foldseek 3Di:
DVQLVPAAQDPPHDLVVSLVVNVVVCCVVCVNDDDDFVVSLVSSLVRYDVVLSVQLVVVPAPGNVSSSVSSNVVVVVVVVVVCVVVVNDCVVVVVCPPPVVVVVVVVPPPPPDPVNVVVPDDDDPVNVVVVVVVVVVVVVVVVVVVVVVVVVVVVVVVVVVVVVVVVVQPFDAAPPPRDGDDYVVPDPVPD

Nearest PDB structures (foldseek):
  6ec2-assembly1_A  TM=8.310E-01  e=1.782E-02  Human immunodeficiency virus 1
  6bht-assembly2_H  TM=8.243E-01  e=4.271E-02  Human immunodeficiency virus type 1 (NEW YORK-5 ISOLATE)
  3h4e-assembly1_E  TM=8.146E-01  e=5.483E-02  Human immunodeficiency virus type 1 (NEW YORK-5 ISOLATE)
  6ec2-assembly2_F  TM=8.280E-01  e=7.974E-02  Human immunodeficiency virus 1
  4ph1-assembly3_C  TM=7.974E-01  e=3.149E-01  Bovine leukemia virus